Protein AF-0000000066797448 (afdb_homodimer)

Organism: Staphylococcus aureus (strain NCTC 8325 / PS 47) (NCBI:txid93061)

Secondary structure (DSSP, 8-state):
----EEEEETTTTEEEE--EEETTTTEEEETTEEEEGGGEEEEEEEEEE-TTSPEEETTEEEEETTT--EEE-EEETTEEEEEETTEEEEGGGTGGGEEEEEETTT-THHHHTT-/----EEEEETTTTEEEE--EEETTTTEEEETTEEEEGGGEEEEEEEEEE-TTSPEEETTEEEEETTT--EEE-EEETTEEEEEETTEEEEGGGTGGGEEEEEETTT-THHHHTT-

Sequence (230 aa):
MMPKFRAWDKDKKVMSFIDEIDFNSGYILISTGYKSFNEVKLLQYTGFKDVHGVEIYEGDIVQDSYSGEVSFIEFKEGAFYITFSNVTELISENDDIIEIIGNIFENEELLEVMRMMPKFRAWDKDKKVMSFIDEIDFNSGYILISTGYKSFNEVKLLQYTGFKDVHGVEIYEGDIVQDSYSGEVSFIEFKEGAFYITFSNVTELISENDDIIEIIGNIFENEELLEVMR

Radius of gyration: 18.77 Å; Cα contacts (8 Å, |Δi|>4): 520; chains: 2; bounding box: 41×45×37 Å

InterPro domains:
  IPR019096 YopX protein [PF09643] (4-112)
  IPR023385 YopX-like, C-terminal [G3DSA:2.30.30.290] (47-115)

Nearest PDB structures (foldseek):
  2ox7-assembly1_A  TM=7.806E-01  e=1.201E-07  Enterococcus faecalis V583
  2p84-assembly1_A-2  TM=7.261E-01  e=7.063E-07  Phietavirus pv37
  2qyz-assembly1_A-2  TM=7.166E-01  e=5.982E-07  Clostridium tetani E88
  8r55-assembly1_z  TM=6.538E-01  e=9.569E-01  Bacillus subtilis
  5ec5-assembly2_L  TM=1.995E-01  e=1.759E+00  Eisenia fetida

Foldseek 3Di:
DDKWKWKQQQVVRDIFGWDDDDPPVQWTQTPVGIDHPVRIDIKTFQPAAAQVRHTAIFQFWKAFQPPRAIWGWHDDPNAIWTDDPNDIDGCVVRRNGIDTDGGCRNCVVVCVVND/DDKWKWKQQQVVRDIFGWDDDDPPVQWTQTPVGIDHPVRIDIKTFQPAAAQVRHTAIFQFWKAFQPPRAIWGWHDDPNAIWTDDPNDIDGCVVRRNGIDTDGGCRNCVVVCVVND

Solvent-accessible surface area (backbone atoms only — not comparable to full-atom values): 12576 Å² total; per-residue (Å²): 130,83,88,49,54,35,31,36,31,67,84,80,70,43,79,33,58,54,38,30,39,31,62,76,82,41,35,32,33,38,86,91,40,82,33,46,65,87,46,39,48,77,27,45,52,46,86,46,38,27,67,83,65,48,77,40,35,45,40,29,22,31,29,35,72,82,81,62,49,54,37,45,34,38,76,54,76,37,25,36,31,36,47,56,96,89,40,75,39,52,41,71,79,43,37,82,45,23,36,75,76,47,27,63,80,87,34,47,75,65,53,59,70,61,99,130,82,88,50,54,34,32,36,32,68,82,80,70,43,78,31,56,55,39,30,39,30,62,77,79,43,35,33,34,38,87,90,39,81,33,45,65,88,46,40,48,77,26,45,52,45,87,45,38,26,68,83,66,47,75,42,35,44,38,28,22,32,29,33,72,84,82,61,50,54,35,45,34,40,75,52,78,38,25,34,32,35,46,57,95,90,40,77,39,53,40,70,80,44,38,82,45,24,36,74,76,47,27,63,79,86,36,48,72,65,52,59,70,62,98

Structure (mmCIF, N/CA/C/O backbone):
data_AF-0000000066797448-model_v1
#
loop_
_entity.id
_entity.type
_entity.pdbx_description
1 polymer 'Conserved hypothetical phage protein'
#
loop_
_atom_site.group_PDB
_atom_site.id
_atom_site.type_symbol
_atom_site.label_atom_id
_atom_site.label_alt_id
_atom_site.label_comp_id
_atom_site.label_asym_id
_atom_site.label_entity_id
_atom_site.label_seq_id
_atom_site.pdbx_PDB_ins_code
_atom_site.Cartn_x
_atom_site.Cartn_y
_atom_site.Cartn_z
_atom_site.occupancy
_atom_site.B_iso_or_equiv
_atom_site.auth_seq_id
_atom_site.auth_comp_id
_atom_site.auth_asym_id
_atom_site.auth_atom_id
_atom_site.pdbx_PDB_model_num
ATOM 1 N N . MET A 1 1 ? 3.816 0.454 10.609 1 65.88 1 MET A N 1
ATOM 2 C CA . MET A 1 1 ? 4.441 -0.763 10.094 1 65.88 1 MET A CA 1
ATOM 3 C C . MET A 1 1 ? 5.137 -0.5 8.766 1 65.88 1 MET A C 1
ATOM 5 O O . MET A 1 1 ? 4.676 0.327 7.973 1 65.88 1 MET A O 1
ATOM 9 N N . MET A 1 2 ? 6.328 -1.044 8.547 1 78.56 2 MET A N 1
ATOM 10 C CA . MET A 1 2 ? 7.102 -0.851 7.32 1 78.56 2 MET A CA 1
ATOM 11 C C . MET A 1 2 ? 6.512 -1.662 6.172 1 78.56 2 MET A C 1
ATOM 13 O O . MET A 1 2 ? 6.145 -2.824 6.352 1 78.56 2 MET A O 1
ATOM 17 N N . PRO A 1 3 ? 6.324 -0.99 5.074 1 84.31 3 PRO A N 1
ATOM 18 C CA . PRO A 1 3 ? 5.824 -1.723 3.908 1 84.31 3 PRO A CA 1
ATOM 19 C C . PRO A 1 3 ? 6.809 -2.777 3.406 1 84.31 3 PRO A C 1
ATOM 21 O O . PRO A 1 3 ? 8.023 -2.588 3.508 1 84.31 3 PRO A O 1
ATOM 24 N N . LYS A 1 4 ? 6.27 -3.904 3.027 1 90.19 4 LYS A N 1
ATOM 25 C CA . LYS A 1 4 ? 7.031 -5.008 2.449 1 90.19 4 LYS A CA 1
ATOM 26 C C . LYS A 1 4 ? 6.648 -5.234 0.99 1 90.19 4 LYS A C 1
ATOM 28 O O . LYS A 1 4 ? 5.473 -5.16 0.633 1 90.19 4 LYS A O 1
ATOM 33 N N . PHE A 1 5 ? 7.691 -5.52 0.121 1 94.62 5 PHE A N 1
ATOM 34 C CA . PHE A 1 5 ? 7.445 -5.691 -1.306 1 94.62 5 PHE A CA 1
ATOM 35 C C . PHE A 1 5 ? 8.219 -6.883 -1.849 1 94.62 5 PHE A C 1
ATOM 37 O O . PHE A 1 5 ? 9.273 -7.242 -1.315 1 94.62 5 PHE A O 1
ATOM 44 N N . ARG A 1 6 ? 7.707 -7.426 -2.834 1 96.44 6 ARG A N 1
ATOM 45 C CA . ARG A 1 6 ? 8.422 -8.273 -3.783 1 96.44 6 ARG A CA 1
ATOM 46 C C . ARG A 1 6 ? 8.422 -7.652 -5.176 1 96.44 6 ARG A C 1
ATOM 48 O O . ARG A 1 6 ? 7.715 -6.676 -5.426 1 96.44 6 ARG A O 1
ATOM 55 N N . ALA A 1 7 ? 9.281 -8.164 -5.965 1 97.5 7 ALA A N 1
ATOM 56 C CA . ALA A 1 7 ? 9.336 -7.684 -7.344 1 97.5 7 ALA A CA 1
ATOM 57 C C . ALA A 1 7 ? 9.469 -8.844 -8.32 1 97.5 7 ALA A C 1
ATOM 59 O O . ALA A 1 7 ? 10.211 -9.797 -8.07 1 97.5 7 ALA A O 1
ATOM 60 N N . TRP A 1 8 ? 8.711 -8.789 -9.383 1 98.25 8 TRP A N 1
ATOM 61 C CA . TRP A 1 8 ? 8.828 -9.711 -10.5 1 98.25 8 TRP A CA 1
ATOM 62 C C . TRP A 1 8 ? 9.727 -9.133 -11.594 1 98.25 8 TRP A C 1
ATOM 64 O O . TRP A 1 8 ? 9.422 -8.086 -12.164 1 98.25 8 TRP A O 1
ATOM 74 N N . ASP A 1 9 ? 10.828 -9.758 -11.859 1 98.44 9 ASP A N 1
ATOM 75 C CA . ASP A 1 9 ? 11.711 -9.391 -12.961 1 98.44 9 ASP A CA 1
ATOM 76 C C . ASP A 1 9 ? 11.133 -9.852 -14.297 1 98.44 9 ASP A C 1
ATOM 78 O O . ASP A 1 9 ? 11.141 -11.047 -14.602 1 98.44 9 ASP A O 1
ATOM 82 N N . LYS A 1 10 ? 10.734 -8.922 -15.109 1 97.75 10 LYS A N 1
ATOM 83 C CA . LYS A 1 10 ? 10.023 -9.242 -16.344 1 97.75 10 LYS A CA 1
ATOM 84 C C . LYS A 1 10 ? 10.922 -10 -17.312 1 97.75 10 LYS A C 1
ATOM 86 O O . LYS A 1 10 ? 10.453 -10.867 -18.047 1 97.75 10 LYS A O 1
ATOM 91 N N . ASP A 1 11 ? 12.117 -9.719 -17.312 1 97.75 11 ASP A N 1
ATOM 92 C CA . ASP A 1 11 ? 13.062 -10.312 -18.266 1 97.75 11 ASP A CA 1
ATOM 93 C C . ASP A 1 11 ? 13.523 -11.688 -17.781 1 97.75 11 ASP A C 1
ATOM 95 O O . ASP A 1 11 ? 13.445 -12.664 -18.531 1 97.75 11 ASP A O 1
ATOM 99 N N . LYS A 1 12 ? 13.945 -11.781 -16.531 1 98.06 12 LYS A N 1
ATOM 100 C CA . LYS A 1 12 ? 14.531 -13.008 -15.992 1 98.06 12 LYS A CA 1
ATOM 101 C C . LYS A 1 12 ? 13.453 -13.961 -15.492 1 98.06 12 LYS A C 1
ATOM 103 O O . LYS A 1 12 ? 13.734 -15.125 -15.203 1 98.06 12 LYS A O 1
ATOM 108 N N . LYS A 1 13 ? 12.227 -13.422 -15.344 1 97.81 13 LYS A N 1
ATOM 109 C CA . LYS A 1 13 ? 11.078 -14.211 -14.906 1 97.81 13 LYS A CA 1
ATOM 110 C C . LYS A 1 13 ? 11.32 -14.836 -13.539 1 97.81 13 LYS A C 1
ATOM 112 O O . LYS A 1 13 ? 11.109 -16.031 -13.344 1 97.81 13 LYS A O 1
ATOM 117 N N . VAL A 1 14 ? 11.812 -13.977 -12.641 1 97.31 14 VAL A N 1
ATOM 118 C CA . VAL A 1 14 ? 12.094 -14.398 -11.273 1 97.31 14 VAL A CA 1
ATOM 119 C C . VAL A 1 14 ? 11.438 -13.43 -10.289 1 97.31 14 VAL A C 1
ATOM 121 O O . VAL A 1 14 ? 11.484 -12.211 -10.477 1 97.31 14 VAL A O 1
ATOM 124 N N . MET A 1 15 ? 10.781 -14.039 -9.305 1 97.94 15 MET A N 1
ATOM 125 C CA . MET A 1 15 ? 10.242 -13.273 -8.188 1 97.94 15 MET A CA 1
ATOM 126 C C . MET A 1 15 ? 11.305 -13.086 -7.102 1 97.94 15 MET A C 1
ATOM 128 O O . MET A 1 15 ? 12 -14.039 -6.738 1 97.94 15 MET A O 1
ATOM 132 N N . SER A 1 16 ? 11.43 -11.875 -6.605 1 96.94 16 SER A N 1
ATOM 133 C CA . SER A 1 16 ? 12.406 -11.625 -5.551 1 96.94 16 SER A CA 1
ATOM 134 C C . SER A 1 16 ? 11.922 -10.547 -4.594 1 96.94 16 SER A C 1
ATOM 136 O O . SER A 1 16 ? 11.094 -9.711 -4.961 1 96.94 16 SER A O 1
ATOM 138 N N . PHE A 1 17 ? 12.5 -10.68 -3.387 1 96.88 17 PHE A N 1
ATOM 139 C CA . PHE A 1 17 ? 12.32 -9.562 -2.469 1 96.88 17 PHE A CA 1
ATOM 140 C C . PHE A 1 17 ? 13.188 -8.375 -2.883 1 96.88 17 PHE A C 1
ATOM 142 O O . PHE A 1 17 ? 14.242 -8.555 -3.506 1 96.88 17 PHE A O 1
ATOM 149 N N . ILE A 1 18 ? 12.719 -7.238 -2.559 1 96.38 18 ILE A N 1
ATOM 150 C CA . ILE A 1 18 ? 13.445 -6.023 -2.926 1 96.38 18 ILE A CA 1
ATOM 151 C C . ILE A 1 18 ? 14.516 -5.723 -1.882 1 96.38 18 ILE A C 1
ATOM 153 O O . ILE A 1 18 ? 14.242 -5.73 -0.68 1 96.38 18 ILE A O 1
ATOM 157 N N . ASP A 1 19 ? 15.656 -5.48 -2.348 1 96.94 19 ASP A N 1
ATOM 158 C CA . ASP A 1 19 ? 16.75 -5.082 -1.462 1 96.94 19 ASP A CA 1
ATOM 159 C C . ASP A 1 19 ? 16.781 -3.564 -1.28 1 96.94 19 ASP A C 1
ATOM 161 O O . ASP A 1 19 ? 16.953 -3.072 -0.164 1 96.94 19 ASP A O 1
ATOM 165 N N . GLU A 1 20 ? 16.609 -2.893 -2.395 1 96.62 20 GLU A N 1
ATOM 166 C CA . GLU A 1 20 ? 16.688 -1.436 -2.375 1 96.62 20 GLU A CA 1
ATOM 167 C C . GLU A 1 20 ? 15.797 -0.824 -3.457 1 96.62 20 GLU A C 1
ATOM 169 O O . GLU A 1 20 ? 15.688 -1.371 -4.555 1 96.62 20 GLU A O 1
ATOM 174 N N . ILE A 1 21 ? 15.266 0.309 -3.113 1 96.25 21 ILE A N 1
ATOM 175 C CA . ILE A 1 21 ? 14.586 1.14 -4.098 1 96.25 21 ILE A CA 1
ATOM 176 C C . ILE A 1 21 ? 15.18 2.545 -4.094 1 96.25 21 ILE A C 1
ATOM 178 O O . ILE A 1 21 ? 15.32 3.164 -3.037 1 96.25 21 ILE A O 1
ATOM 182 N N . ASP A 1 22 ? 15.57 2.967 -5.23 1 95.88 22 ASP A N 1
ATOM 183 C CA . ASP A 1 22 ? 16 4.348 -5.438 1 95.88 22 ASP A CA 1
ATOM 184 C C . ASP A 1 22 ? 14.984 5.121 -6.281 1 95.88 22 ASP A C 1
ATOM 186 O O . ASP A 1 22 ? 14.992 5.016 -7.508 1 95.88 22 ASP A O 1
ATOM 190 N N . PHE A 1 23 ? 14.266 5.906 -5.594 1 94.31 23 PHE A N 1
ATOM 191 C CA . PHE A 1 23 ? 13.195 6.625 -6.285 1 94.31 23 PHE A CA 1
ATOM 192 C C . PHE A 1 23 ? 13.766 7.762 -7.125 1 94.31 23 PHE A C 1
ATOM 194 O O . PHE A 1 23 ? 13.148 8.188 -8.102 1 94.31 23 PHE A O 1
ATOM 201 N N . ASN A 1 24 ? 14.852 8.281 -6.777 1 91.5 24 ASN A N 1
ATOM 202 C CA . ASN A 1 24 ? 15.477 9.391 -7.5 1 91.5 24 ASN A CA 1
ATOM 203 C C . ASN A 1 24 ? 16.031 8.938 -8.844 1 91.5 24 ASN A C 1
ATOM 205 O O . ASN A 1 24 ? 15.789 9.578 -9.875 1 91.5 24 ASN A O 1
ATOM 209 N N . SER A 1 25 ? 16.688 7.832 -8.805 1 92.5 25 SER A N 1
ATOM 210 C CA . SER A 1 25 ? 17.328 7.344 -10.023 1 92.5 25 SER A CA 1
ATOM 211 C C . SER A 1 25 ? 16.422 6.402 -10.797 1 92.5 25 SER A C 1
ATOM 213 O O . SER A 1 25 ? 16.672 6.09 -11.961 1 92.5 2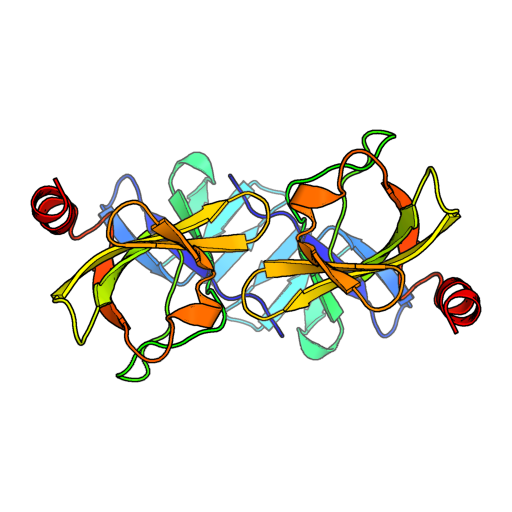5 SER A O 1
ATOM 215 N N . GLY A 1 26 ? 15.352 5.926 -10.094 1 93.12 26 GLY A N 1
ATOM 216 C CA . GLY A 1 26 ? 14.398 5.051 -10.75 1 93.12 26 GLY A CA 1
ATOM 217 C C . GLY A 1 26 ? 14.883 3.617 -10.867 1 93.12 26 GLY A C 1
ATOM 218 O O . GLY A 1 26 ? 14.641 2.955 -11.875 1 93.12 26 GLY A O 1
ATOM 219 N N . TYR A 1 27 ? 15.672 3.246 -9.867 1 95.19 27 TYR A N 1
ATOM 220 C CA . TYR A 1 27 ? 16.188 1.883 -9.914 1 95.19 27 TYR A CA 1
ATOM 221 C C . TYR A 1 27 ? 15.75 1.092 -8.688 1 95.19 27 TYR A C 1
ATOM 223 O O . TYR A 1 27 ? 15.445 1.672 -7.645 1 95.19 27 TYR A O 1
ATOM 231 N N . ILE A 1 28 ? 15.766 -0.165 -8.875 1 96.88 28 ILE A N 1
ATOM 232 C CA . ILE A 1 28 ? 15.484 -1.132 -7.82 1 96.88 28 ILE A CA 1
ATOM 233 C C . ILE A 1 28 ? 16.547 -2.227 -7.824 1 96.88 28 ILE A C 1
ATOM 235 O O . ILE A 1 28 ? 16.953 -2.695 -8.891 1 96.88 28 ILE A O 1
ATOM 239 N N . LEU A 1 29 ? 17.016 -2.508 -6.645 1 97.75 29 LEU A N 1
ATOM 240 C CA . LEU A 1 29 ? 17.938 -3.635 -6.512 1 97.75 29 LEU A CA 1
ATOM 241 C C . LEU A 1 29 ? 17.203 -4.879 -6.031 1 97.75 29 LEU A C 1
ATOM 243 O O . LEU A 1 29 ? 16.562 -4.859 -4.98 1 97.75 29 LEU A O 1
ATOM 247 N N . ILE A 1 30 ? 17.328 -5.918 -6.824 1 98 30 ILE A N 1
ATOM 248 C CA . ILE A 1 30 ? 16.781 -7.219 -6.469 1 98 30 ILE A CA 1
ATOM 249 C C . ILE A 1 30 ? 17.828 -8.305 -6.695 1 98 30 ILE A C 1
ATOM 251 O O . ILE A 1 30 ? 19 -7.996 -6.93 1 98 30 ILE A O 1
ATOM 255 N N . SER A 1 31 ? 17.422 -9.57 -6.543 1 97.69 31 SER A N 1
ATOM 256 C CA . SER A 1 31 ? 18.359 -10.68 -6.566 1 97.69 31 SER A CA 1
ATOM 257 C C . SER A 1 31 ? 19.047 -10.797 -7.922 1 97.69 31 SER A C 1
ATOM 259 O O . SER A 1 31 ? 20.172 -11.305 -8.016 1 97.69 31 SER A O 1
ATOM 261 N N . THR A 1 32 ? 18.406 -10.297 -9 1 98.06 32 THR A N 1
ATOM 262 C CA . THR A 1 32 ? 18.969 -10.438 -10.344 1 98.06 32 THR A CA 1
ATOM 263 C C . THR A 1 32 ? 19.734 -9.18 -10.75 1 98.06 32 THR A C 1
ATOM 265 O O . THR A 1 32 ? 20.188 -9.062 -11.891 1 98.06 32 THR A O 1
ATOM 268 N N . GLY A 1 33 ? 19.797 -8.219 -9.914 1 98.06 33 GLY A N 1
ATOM 269 C CA . GLY A 1 33 ? 20.594 -7.027 -10.172 1 98.06 33 GLY A CA 1
ATOM 270 C C . GLY A 1 33 ? 19.766 -5.754 -10.172 1 98.06 33 GLY A C 1
ATOM 271 O O . GLY A 1 33 ? 18.641 -5.738 -9.664 1 98.06 33 GLY A O 1
ATOM 272 N N . TYR A 1 34 ? 20.422 -4.676 -10.617 1 98 34 TYR A N 1
ATOM 273 C CA . TYR A 1 34 ? 19.75 -3.391 -10.742 1 98 34 TYR A CA 1
ATOM 274 C C . TYR A 1 34 ? 18.781 -3.396 -11.914 1 98 34 TYR A C 1
ATOM 276 O O . TYR A 1 34 ? 19.141 -3.793 -13.023 1 98 34 TYR A O 1
ATOM 284 N N . LYS A 1 35 ? 17.609 -2.967 -11.578 1 97.88 35 LYS A N 1
ATOM 285 C CA . LYS A 1 35 ? 16.547 -2.895 -12.586 1 97.88 35 LYS A CA 1
ATOM 286 C C . LYS A 1 35 ? 15.883 -1.521 -12.586 1 97.88 35 LYS A C 1
ATOM 288 O O . LYS A 1 35 ? 15.773 -0.876 -11.539 1 97.88 35 LYS A O 1
ATOM 293 N N . SER A 1 36 ? 15.492 -1.129 -13.758 1 96.88 36 SER A N 1
ATOM 294 C CA . SER A 1 36 ? 14.617 0.038 -13.805 1 96.88 36 SER A CA 1
ATOM 295 C C . SER A 1 36 ? 13.188 -0.325 -13.414 1 96.88 36 SER A C 1
ATOM 297 O O . SER A 1 36 ? 12.828 -1.504 -13.383 1 96.88 36 SER A O 1
ATOM 299 N N . PHE A 1 37 ? 12.375 0.647 -13.125 1 95.06 37 PHE A N 1
ATOM 300 C CA . PHE A 1 37 ? 10.992 0.434 -12.711 1 95.06 37 PHE A CA 1
ATOM 301 C C . PHE A 1 37 ? 10.195 -0.241 -13.82 1 95.06 37 PHE A C 1
ATOM 303 O O . PHE A 1 37 ? 9.242 -0.974 -13.547 1 95.06 37 PHE A O 1
ATOM 310 N N . ASN A 1 38 ? 10.594 -0.024 -15.031 1 95.19 38 ASN A N 1
ATOM 311 C CA . ASN A 1 38 ? 9.859 -0.608 -16.141 1 95.19 38 ASN A CA 1
ATOM 312 C C . ASN A 1 38 ? 10.203 -2.082 -16.344 1 95.19 38 ASN A C 1
ATOM 314 O O . ASN A 1 38 ? 9.5 -2.803 -17.047 1 95.19 38 ASN A O 1
ATOM 318 N N . GLU A 1 39 ? 11.227 -2.539 -15.711 1 97.38 39 GLU A N 1
ATOM 319 C CA . GLU A 1 39 ? 11.711 -3.904 -15.906 1 97.38 39 GLU A CA 1
ATOM 320 C C . GLU A 1 39 ? 11.117 -4.848 -14.859 1 97.38 39 GLU A C 1
ATOM 322 O O . GLU A 1 39 ? 11.32 -6.062 -14.93 1 97.38 39 GLU A O 1
ATOM 327 N N . VAL A 1 40 ? 10.398 -4.25 -13.891 1 97.31 40 VAL A N 1
ATOM 328 C CA . VAL A 1 40 ? 9.883 -5.086 -12.812 1 97.31 40 VAL A CA 1
ATOM 329 C C . VAL A 1 40 ? 8.414 -4.75 -12.555 1 97.31 40 VAL A C 1
ATOM 331 O O . VAL A 1 40 ? 7.914 -3.721 -13.023 1 97.31 40 VAL A O 1
ATOM 334 N N . LYS A 1 41 ? 7.688 -5.574 -11.969 1 96.5 41 LYS A N 1
ATOM 335 C CA . LYS A 1 41 ? 6.402 -5.328 -11.32 1 96.5 41 LYS A CA 1
ATOM 336 C C . LYS A 1 41 ? 6.531 -5.398 -9.797 1 96.5 41 LYS A C 1
ATOM 338 O O . LYS A 1 41 ? 6.93 -6.426 -9.25 1 96.5 41 LYS A O 1
ATOM 343 N N . LEU A 1 42 ? 6.25 -4.332 -9.141 1 95.56 42 LEU A N 1
ATOM 344 C CA . LEU A 1 42 ? 6.281 -4.301 -7.68 1 95.56 42 LEU A CA 1
ATOM 345 C C . LEU A 1 42 ? 4.973 -4.824 -7.098 1 95.56 42 LEU A C 1
ATOM 347 O O . 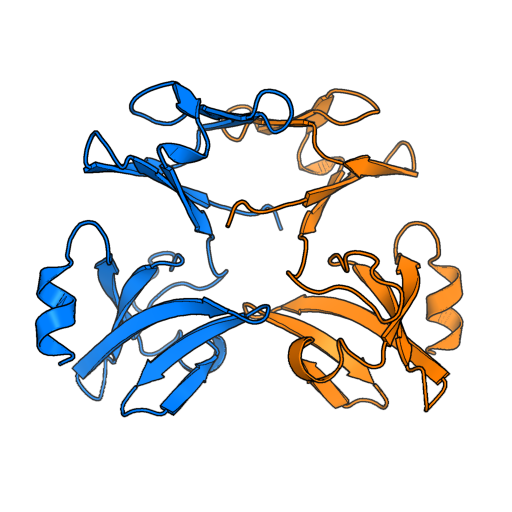LEU A 1 42 ? 3.893 -4.477 -7.578 1 95.56 42 LEU A O 1
ATOM 351 N N . LEU A 1 43 ? 5.082 -5.648 -6.141 1 96.88 43 LEU A N 1
ATOM 352 C CA . LEU A 1 43 ? 3.947 -6.289 -5.488 1 96.88 43 LEU A CA 1
ATOM 353 C C . LEU A 1 43 ? 3.998 -6.074 -3.977 1 96.88 43 LEU A C 1
ATOM 355 O O . LEU A 1 43 ? 4.965 -6.469 -3.324 1 96.88 43 LEU A O 1
ATOM 359 N N . GLN A 1 44 ? 2.959 -5.578 -3.473 1 95.81 44 GLN A N 1
ATOM 360 C CA . GLN A 1 44 ? 2.957 -5.148 -2.078 1 95.81 44 GLN A CA 1
ATOM 361 C C . GLN A 1 44 ? 2.355 -6.219 -1.172 1 95.81 44 GLN A C 1
ATOM 363 O O . GLN A 1 44 ? 1.391 -6.887 -1.546 1 95.81 44 GLN A O 1
ATOM 368 N N . TYR A 1 45 ? 2.977 -6.324 0.007 1 96.31 45 TYR A N 1
ATOM 369 C CA . TYR A 1 45 ? 2.42 -7.156 1.07 1 96.31 45 TYR A CA 1
ATOM 370 C C . TYR A 1 45 ? 1.089 -6.598 1.557 1 96.31 45 TYR A C 1
ATOM 372 O O . TYR A 1 45 ? 0.945 -5.387 1.74 1 96.31 45 TYR A O 1
ATOM 380 N N . THR A 1 46 ? 0.113 -7.477 1.753 1 97.19 46 THR A N 1
ATOM 381 C CA . THR A 1 46 ? -1.242 -7.039 2.068 1 97.19 46 THR A CA 1
ATOM 382 C C . THR A 1 46 ? -1.395 -6.781 3.564 1 97.19 46 THR A C 1
ATOM 384 O O . THR A 1 46 ? -2.359 -6.148 3.996 1 97.19 46 THR A O 1
ATOM 387 N N . GLY A 1 47 ? -0.534 -7.34 4.352 1 96.5 47 GLY A N 1
ATOM 388 C CA . GLY A 1 47 ? -0.706 -7.312 5.797 1 96.5 47 GLY A CA 1
ATOM 389 C C . GLY A 1 47 ? -1.345 -8.57 6.348 1 96.5 47 GLY A C 1
ATOM 390 O O . GLY A 1 47 ? -1.504 -8.719 7.559 1 96.5 47 GLY A O 1
ATOM 391 N N . PHE A 1 48 ? -1.671 -9.523 5.488 1 97.38 48 PHE A N 1
ATOM 392 C CA . PHE A 1 48 ? -2.369 -10.734 5.895 1 97.38 48 PHE A CA 1
ATOM 393 C C . PHE A 1 48 ? -1.554 -11.977 5.539 1 97.38 48 PHE A C 1
ATOM 395 O O . PHE A 1 48 ? -0.664 -11.914 4.688 1 97.38 48 PHE A O 1
ATOM 402 N N . LYS A 1 49 ? -1.836 -13 6.215 1 97.69 49 LYS A N 1
ATOM 403 C CA . LYS A 1 49 ? -1.271 -14.312 5.941 1 97.69 49 LYS A CA 1
ATOM 404 C C . LYS A 1 49 ? -2.367 -15.32 5.598 1 97.69 49 LYS A C 1
ATOM 406 O O . LYS A 1 49 ? -3.512 -15.172 6.031 1 97.69 49 LYS A O 1
ATOM 411 N N . ASP A 1 50 ? -1.999 -16.219 4.836 1 97.81 50 ASP A N 1
ATOM 412 C CA . ASP A 1 50 ? -2.984 -17.234 4.496 1 97.81 50 ASP A CA 1
ATOM 413 C C . ASP A 1 50 ? -3.146 -18.234 5.633 1 97.81 50 ASP A C 1
ATOM 415 O O . ASP A 1 50 ? -2.588 -18.047 6.719 1 97.81 50 ASP A O 1
ATOM 419 N N . VAL A 1 51 ? -3.926 -19.344 5.41 1 97.44 51 VAL A N 1
ATOM 420 C CA . VAL A 1 51 ? -4.277 -20.297 6.453 1 97.44 51 VAL A CA 1
ATOM 421 C C . VAL A 1 51 ? -3.023 -21.031 6.934 1 97.44 51 VAL A C 1
ATOM 423 O O . VAL A 1 51 ? -3.016 -21.609 8.023 1 97.44 51 VAL A O 1
ATOM 426 N N . HIS A 1 52 ? -1.949 -20.969 6.199 1 97.31 52 HIS A N 1
ATOM 427 C CA . HIS A 1 52 ? -0.72 -21.672 6.562 1 97.31 52 HIS A CA 1
ATOM 428 C C . HIS A 1 52 ? 0.317 -20.703 7.125 1 97.31 52 HIS A C 1
ATOM 430 O O . HIS A 1 52 ? 1.459 -21.094 7.379 1 97.31 52 HIS A O 1
ATOM 436 N N . GLY A 1 53 ? -0.034 -19.469 7.195 1 97.62 53 GLY A N 1
ATOM 437 C CA . GLY A 1 53 ? 0.858 -18.5 7.797 1 97.62 53 GLY A CA 1
ATOM 438 C C . GL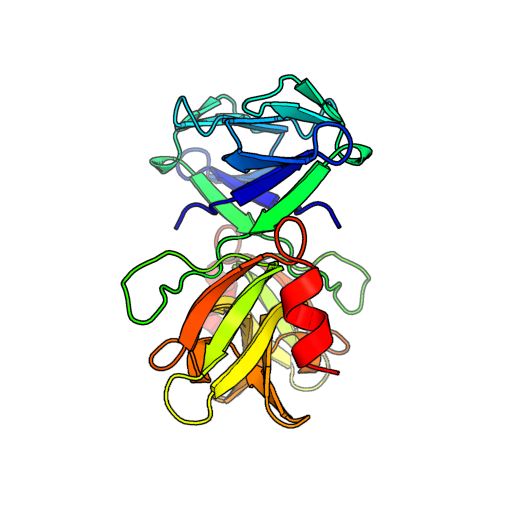Y A 1 53 ? 1.782 -17.828 6.797 1 97.62 53 GLY A C 1
ATOM 439 O O . GLY A 1 53 ? 2.734 -17.141 7.176 1 97.62 53 GLY A O 1
ATOM 440 N N . VAL A 1 54 ? 1.517 -18.047 5.531 1 97.38 54 VAL A N 1
ATOM 441 C CA . VAL A 1 54 ? 2.348 -17.453 4.492 1 97.38 54 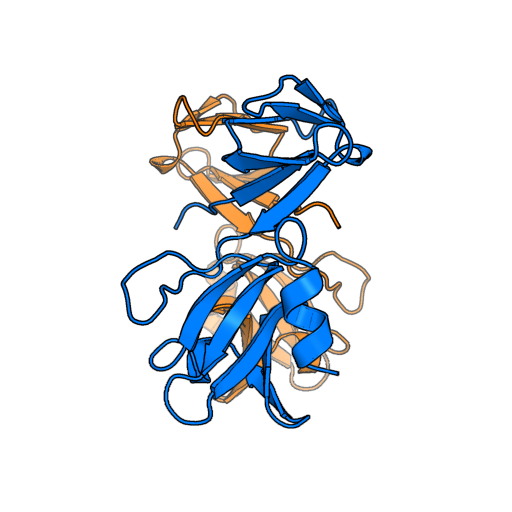VAL A CA 1
ATOM 442 C C . VAL A 1 54 ? 1.838 -16.047 4.168 1 97.38 54 VAL A C 1
ATOM 444 O O . VAL A 1 54 ? 0.634 -15.836 3.998 1 97.38 54 VAL A O 1
ATOM 447 N N . GLU A 1 55 ? 2.762 -15.086 4.125 1 97.62 55 GLU A N 1
ATOM 448 C CA . GLU A 1 55 ? 2.396 -13.711 3.807 1 97.62 55 GLU A CA 1
ATOM 449 C C . GLU A 1 55 ? 1.764 -13.609 2.422 1 97.62 55 GLU A C 1
ATOM 451 O O . GLU A 1 55 ? 2.309 -14.133 1.447 1 97.62 55 GLU A O 1
ATOM 456 N N . ILE A 1 56 ? 0.638 -12.914 2.312 1 98.12 56 ILE A N 1
ATOM 457 C CA . ILE A 1 56 ? -0.083 -12.734 1.056 1 98.12 56 ILE A CA 1
ATOM 458 C C . ILE A 1 56 ? 0.345 -11.43 0.396 1 98.12 56 ILE A C 1
ATOM 460 O O . ILE A 1 56 ? 0.256 -10.359 1.006 1 98.12 56 ILE A O 1
ATOM 464 N N . TYR A 1 57 ? 0.797 -11.484 -0.817 1 98.06 57 TYR A N 1
ATOM 465 C CA . TYR A 1 57 ? 1.16 -10.312 -1.608 1 98.06 57 TYR A CA 1
ATOM 466 C C . TYR A 1 57 ? 0.184 -10.109 -2.762 1 98.06 57 TYR A C 1
ATOM 468 O O . TYR A 1 57 ? -0.535 -11.039 -3.145 1 98.06 57 TYR A O 1
ATOM 476 N N . GLU A 1 58 ? 0.161 -8.836 -3.234 1 97.5 58 GLU A N 1
ATOM 477 C CA . GLU A 1 58 ? -0.494 -8.586 -4.516 1 97.5 58 GLU A CA 1
ATOM 478 C C . GLU A 1 58 ? -0.042 -9.586 -5.574 1 97.5 58 GLU A C 1
ATOM 480 O O . GLU A 1 58 ? 1.142 -9.922 -5.656 1 97.5 58 GLU A O 1
ATOM 485 N N . GLY A 1 59 ? -1.072 -10.125 -6.359 1 97.38 59 GLY A N 1
ATOM 486 C CA . GLY A 1 59 ? -0.744 -11.031 -7.449 1 97.38 59 GLY A CA 1
ATOM 487 C C . GLY A 1 59 ? -0.707 -12.492 -7.027 1 97.38 59 GLY A C 1
ATOM 488 O O . GLY A 1 59 ? -0.629 -13.383 -7.871 1 97.38 59 GLY A O 1
ATOM 489 N N . ASP A 1 60 ? -0.698 -12.75 -5.734 1 97.88 60 ASP A N 1
ATOM 490 C CA . ASP A 1 60 ? -0.774 -14.141 -5.293 1 97.88 60 ASP A CA 1
ATOM 491 C C . ASP A 1 60 ? -2.086 -14.781 -5.738 1 97.88 60 ASP A C 1
ATOM 493 O O . ASP A 1 60 ? -3.146 -14.164 -5.66 1 97.88 60 ASP A O 1
ATOM 497 N N . ILE A 1 61 ? -2.031 -15.93 -6.223 1 97.81 61 ILE A N 1
ATOM 498 C CA . ILE A 1 61 ? -3.205 -16.75 -6.508 1 97.81 61 ILE A CA 1
ATOM 499 C C . ILE A 1 61 ? -3.602 -17.531 -5.258 1 97.81 61 ILE A C 1
ATOM 501 O O . ILE A 1 61 ? -2.758 -18.172 -4.621 1 97.81 61 ILE A O 1
ATOM 505 N N . VAL A 1 62 ? -4.875 -17.469 -4.938 1 97.19 62 VAL A N 1
ATOM 506 C CA . VAL A 1 62 ? -5.336 -18.078 -3.697 1 97.19 62 VAL A CA 1
ATOM 507 C C . VAL A 1 62 ? -6.539 -18.984 -3.98 1 97.19 62 VAL A C 1
ATOM 509 O O . VAL A 1 62 ? -7.246 -18.781 -4.973 1 97.19 62 VAL A O 1
ATOM 512 N N . GLN A 1 63 ? -6.676 -19.891 -3.182 1 96.5 63 GLN A N 1
ATOM 513 C CA . GLN A 1 63 ? -7.793 -20.812 -3.24 1 96.5 63 GLN A CA 1
ATOM 514 C C . GLN A 1 63 ? -8.594 -20.797 -1.942 1 96.5 63 GLN A C 1
ATOM 516 O O . GLN A 1 63 ? -8.016 -20.797 -0.852 1 96.5 63 GLN A O 1
ATOM 521 N N . ASP A 1 64 ? -9.906 -20.734 -2.078 1 95.94 64 ASP A N 1
ATOM 522 C CA . ASP A 1 64 ? -10.789 -20.828 -0.923 1 95.94 64 ASP A CA 1
ATOM 523 C C . ASP A 1 64 ? -10.781 -22.25 -0.347 1 95.94 64 ASP A C 1
ATOM 525 O O . ASP A 1 64 ? -11.039 -23.219 -1.063 1 95.94 64 ASP A O 1
ATOM 529 N N . SER A 1 65 ? -10.594 -22.328 0.902 1 94.88 65 SER A N 1
ATOM 530 C CA . SER A 1 65 ? -10.406 -23.641 1.531 1 94.88 65 SER A CA 1
ATOM 531 C C . SER A 1 65 ? -11.711 -24.406 1.594 1 94.88 65 SER A C 1
ATOM 533 O O . SER A 1 65 ? -11.711 -25.625 1.767 1 94.88 65 SER A O 1
ATOM 535 N N . TYR A 1 66 ? -12.805 -23.781 1.488 1 94 66 TYR A N 1
ATOM 536 C CA . TYR A 1 66 ? -14.102 -24.438 1.594 1 94 66 TYR A CA 1
ATOM 537 C C . TYR A 1 66 ? -14.695 -24.703 0.214 1 94 66 TYR A C 1
ATOM 539 O O . TYR A 1 66 ? -14.992 -25.844 -0.134 1 94 66 TYR A O 1
ATOM 547 N N . SER A 1 67 ? -14.742 -23.688 -0.668 1 92.56 67 SER A N 1
ATOM 548 C CA . SER A 1 67 ? -15.391 -23.812 -1.969 1 92.56 67 SER A CA 1
ATOM 549 C C . SER A 1 67 ? -14.43 -24.344 -3.025 1 92.56 67 SER A C 1
ATOM 551 O O . SER A 1 67 ? -14.852 -24.828 -4.07 1 92.56 67 SER A O 1
ATOM 553 N N . GLY A 1 68 ? -13.133 -24.156 -2.793 1 93.75 68 GLY A N 1
ATOM 554 C CA . GLY A 1 68 ? -12.141 -24.562 -3.781 1 93.75 68 GLY A CA 1
ATOM 555 C C . GLY A 1 68 ? -11.992 -23.562 -4.914 1 93.75 68 GLY A C 1
ATOM 556 O O . GLY A 1 68 ? -11.18 -23.766 -5.824 1 93.75 68 GLY A O 1
ATOM 557 N N . GLU A 1 69 ? -12.727 -22.453 -4.801 1 93.62 69 GLU A N 1
ATOM 558 C CA . GLU A 1 69 ? -12.625 -21.438 -5.84 1 93.62 69 GLU A CA 1
ATOM 559 C C . GLU A 1 69 ? -11.25 -20.766 -5.828 1 93.62 69 GLU A C 1
ATOM 561 O O . GLU A 1 69 ? -10.656 -20.578 -4.766 1 93.62 69 GLU A O 1
ATOM 566 N N . VAL A 1 70 ? -10.844 -20.438 -7.039 1 95.38 70 VAL A N 1
ATOM 567 C CA . VAL A 1 70 ? -9.516 -19.844 -7.211 1 95.38 70 VAL A CA 1
ATOM 568 C C . VAL A 1 70 ? -9.648 -18.406 -7.668 1 95.38 70 VAL A C 1
ATOM 570 O O . VAL A 1 70 ? -10.508 -18.078 -8.492 1 95.38 70 VAL A O 1
ATOM 573 N N . SER A 1 71 ? -8.859 -17.562 -7.133 1 95.94 71 SER A N 1
ATOM 574 C CA . SER A 1 71 ? -8.766 -16.156 -7.504 1 95.94 71 SER A CA 1
ATOM 575 C C . SER A 1 71 ? -7.367 -15.602 -7.254 1 95.94 71 SER A C 1
ATOM 577 O O . SER A 1 71 ? -6.422 -16.375 -7.051 1 95.94 71 SER A O 1
ATOM 579 N N . PHE A 1 72 ? -7.176 -14.32 -7.426 1 97.19 72 PHE A N 1
ATOM 580 C CA . PHE A 1 72 ? -5.895 -13.695 -7.121 1 97.19 72 PHE A CA 1
ATOM 581 C C . PHE A 1 72 ? -6.094 -12.352 -6.434 1 97.19 72 PHE A C 1
ATOM 583 O O . PHE A 1 72 ? -7.184 -11.773 -6.492 1 97.19 72 PHE A O 1
ATOM 590 N N . ILE A 1 73 ? -5.066 -11.93 -5.73 1 97.75 73 ILE A N 1
ATOM 591 C CA . I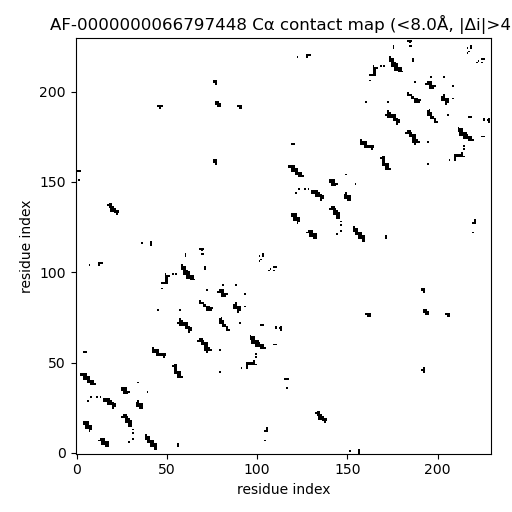LE A 1 73 ? -5.113 -10.695 -4.953 1 97.75 73 ILE A CA 1
ATOM 592 C C . ILE A 1 73 ? -4.848 -9.5 -5.867 1 97.75 73 ILE A C 1
ATOM 594 O O . ILE A 1 73 ? -3.834 -9.461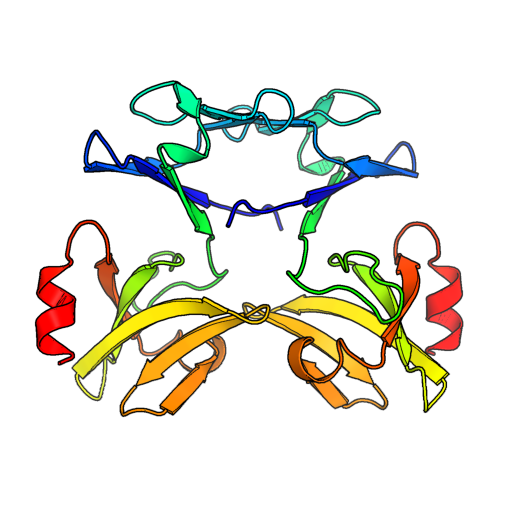 -6.566 1 97.75 73 ILE A O 1
ATOM 598 N N . GLU A 1 74 ? -5.723 -8.547 -5.832 1 97.06 74 GLU A N 1
ATOM 599 C CA . GLU A 1 74 ? -5.566 -7.32 -6.605 1 97.06 74 GLU A CA 1
ATOM 600 C C . GLU A 1 74 ? -5.652 -6.086 -5.711 1 97.06 74 GLU A C 1
ATOM 602 O O . GLU A 1 74 ? -6.449 -6.051 -4.77 1 97.06 74 GLU A O 1
ATOM 607 N N . PHE A 1 75 ? -4.793 -5.191 -5.992 1 96.56 75 PHE A N 1
ATOM 608 C CA . PHE A 1 75 ? -4.941 -3.879 -5.375 1 96.56 75 PHE A CA 1
ATOM 609 C C . PHE A 1 75 ? -5.609 -2.902 -6.34 1 96.56 75 PHE A C 1
ATOM 611 O O . PHE A 1 75 ? -5.078 -2.627 -7.418 1 96.56 75 PHE A O 1
ATOM 618 N N . LYS A 1 76 ? -6.719 -2.42 -5.918 1 94.5 76 LYS A N 1
ATOM 619 C CA . LYS A 1 76 ? -7.48 -1.473 -6.727 1 94.5 76 LYS A CA 1
ATOM 620 C C . LYS A 1 76 ? -8.273 -0.51 -5.844 1 94.5 76 LYS A C 1
ATOM 622 O O . LYS A 1 76 ? -8.758 -0.892 -4.777 1 94.5 76 LYS A O 1
ATOM 627 N N . GLU A 1 77 ? -8.281 0.661 -6.297 1 94.75 77 GLU A N 1
ATOM 628 C CA . GLU A 1 77 ? -9.102 1.677 -5.645 1 94.75 77 GLU A CA 1
ATOM 629 C C . GLU A 1 77 ? -8.758 1.804 -4.164 1 94.75 77 GLU A C 1
ATOM 631 O O . GLU A 1 77 ? -9.648 1.858 -3.314 1 94.75 77 GLU A O 1
ATOM 636 N N . GLY A 1 78 ? -7.531 1.615 -3.855 1 95.94 78 GLY A N 1
ATOM 637 C CA . GLY A 1 78 ? -7.035 1.867 -2.512 1 95.94 78 GLY A CA 1
ATOM 638 C C . GLY A 1 78 ? -7.219 0.686 -1.578 1 95.94 78 GLY A C 1
ATOM 639 O O . GLY A 1 78 ? -7.168 0.84 -0.356 1 95.94 78 GLY A O 1
ATOM 640 N N . ALA A 1 79 ? -7.441 -0.487 -2.133 1 97.31 79 ALA A N 1
ATOM 641 C CA . ALA A 1 79 ? -7.66 -1.657 -1.287 1 97.31 79 ALA A CA 1
ATOM 642 C C . ALA A 1 79 ? -7.219 -2.936 -1.994 1 97.31 79 ALA A C 1
ATOM 644 O O . ALA A 1 79 ? -7.133 -2.975 -3.225 1 97.31 79 ALA A O 1
ATOM 645 N N . PHE A 1 80 ? -6.93 -3.926 -1.175 1 97.94 80 PHE A N 1
ATOM 646 C CA . PHE A 1 80 ? -6.703 -5.273 -1.687 1 97.94 80 PHE A CA 1
ATOM 647 C C . PHE A 1 80 ? -8.008 -6.055 -1.76 1 97.94 80 PHE A C 1
ATOM 649 O O . PHE A 1 80 ? -8.734 -6.148 -0.77 1 97.94 80 PHE A O 1
ATOM 656 N N . TYR A 1 81 ? -8.219 -6.68 -2.939 1 98.12 81 TYR A N 1
ATOM 657 C CA . TYR A 1 81 ? -9.461 -7.395 -3.188 1 98.12 81 TYR A CA 1
ATOM 658 C C . TYR A 1 81 ? -9.188 -8.828 -3.629 1 98.12 81 TYR A C 1
ATOM 660 O O . TYR A 1 81 ? -8.094 -9.141 -4.102 1 98.12 81 TYR A O 1
ATOM 668 N N . ILE A 1 82 ? -10.227 -9.578 -3.436 1 96.88 82 ILE A N 1
ATOM 669 C CA . ILE A 1 82 ? -10.344 -10.93 -3.973 1 96.88 82 ILE A CA 1
ATOM 670 C C . ILE A 1 82 ? -11.727 -11.125 -4.582 1 96.88 82 ILE A C 1
ATOM 672 O O . ILE A 1 82 ? -12.727 -10.664 -4.031 1 96.88 82 ILE A O 1
ATOM 676 N N . THR A 1 83 ? -11.805 -11.82 -5.68 1 96 83 THR A N 1
ATOM 677 C CA . THR A 1 83 ? -13.086 -12.07 -6.336 1 96 83 THR A CA 1
ATOM 678 C C . THR A 1 83 ? -13.375 -13.562 -6.391 1 96 83 THR A C 1
ATOM 680 O O . THR A 1 83 ? -12.648 -14.32 -7.043 1 96 83 THR A O 1
ATOM 683 N N . PHE A 1 84 ? -14.422 -13.977 -5.641 1 93.19 84 PHE A N 1
ATOM 684 C CA . PHE A 1 84 ? -14.953 -15.336 -5.719 1 93.19 84 PHE A CA 1
ATOM 685 C C . PHE A 1 84 ? -16.375 -15.328 -6.25 1 93.19 84 PHE A C 1
ATOM 687 O O . PHE A 1 84 ? -17.219 -14.555 -5.777 1 93.19 84 PHE A O 1
ATOM 694 N N . SER A 1 85 ? -16.703 -16.172 -7.258 1 91.81 85 SER A N 1
ATOM 695 C CA . SER A 1 85 ? -18.047 -16.312 -7.809 1 91.81 85 SER A CA 1
ATOM 696 C C . SER A 1 85 ? -18.609 -14.961 -8.227 1 91.81 85 SER A C 1
ATOM 698 O O . SER A 1 85 ? -19.75 -14.617 -7.867 1 91.81 85 SER A O 1
ATOM 700 N N . ASN A 1 86 ? -17.766 -14.039 -8.773 1 92.06 86 ASN A N 1
ATOM 701 C CA . ASN A 1 86 ? -18.125 -12.734 -9.328 1 92.06 86 ASN A CA 1
ATOM 702 C C . ASN A 1 86 ? -18.438 -11.727 -8.227 1 92.06 86 ASN A C 1
ATOM 704 O O . ASN A 1 86 ? -19.062 -10.703 -8.484 1 92.06 86 ASN A O 1
ATOM 708 N N . VAL A 1 87 ? -18.156 -12.18 -7.051 1 95.38 87 VAL A N 1
ATOM 709 C CA . VAL A 1 87 ? -18.297 -11.242 -5.945 1 95.38 87 VAL A CA 1
ATOM 710 C C . VAL A 1 87 ? -16.922 -10.766 -5.492 1 95.38 87 VAL A C 1
ATOM 712 O O . VAL A 1 87 ? -16.078 -11.57 -5.094 1 95.38 87 VAL A O 1
ATOM 715 N N . THR A 1 88 ? -16.703 -9.5 -5.586 1 97 88 THR A N 1
ATOM 716 C CA . THR A 1 88 ? -15.445 -8.898 -5.16 1 97 88 THR A CA 1
ATOM 717 C C . THR A 1 88 ? -15.523 -8.461 -3.703 1 97 88 THR A C 1
ATOM 719 O O . THR A 1 88 ? -16.438 -7.73 -3.314 1 97 88 THR A O 1
ATOM 722 N N . GLU A 1 89 ? -14.594 -8.969 -2.926 1 96.5 89 GLU A N 1
ATOM 723 C CA . GLU A 1 89 ? -14.539 -8.641 -1.504 1 96.5 89 GLU A CA 1
ATOM 724 C C . GLU A 1 89 ? -13.141 -8.188 -1.095 1 96.5 89 GLU A C 1
ATOM 726 O O . GLU A 1 89 ? -12.156 -8.5 -1.768 1 96.5 89 GLU A O 1
ATOM 731 N N . LEU A 1 90 ? -13.133 -7.488 0.046 1 97.5 90 LEU A N 1
ATOM 732 C CA . LEU A 1 90 ? -11.852 -7.125 0.632 1 97.5 90 LEU A CA 1
ATOM 733 C C . LEU A 1 90 ? -11.133 -8.359 1.17 1 97.5 90 LEU A C 1
ATOM 735 O O . LEU A 1 90 ? -11.773 -9.305 1.626 1 97.5 90 LEU A O 1
ATOM 739 N N . ILE A 1 91 ? -9.844 -8.258 1.167 1 97.25 91 ILE A N 1
ATOM 740 C CA . ILE A 1 91 ? -9.047 -9.391 1.628 1 97.25 91 ILE A CA 1
ATOM 741 C C . ILE A 1 91 ? -9.344 -9.664 3.1 1 97.25 91 ILE A C 1
ATOM 743 O O . ILE A 1 91 ? -9.328 -10.82 3.537 1 97.25 91 ILE A O 1
ATOM 747 N N . SER A 1 92 ? -9.609 -8.664 3.844 1 95.56 92 SER A N 1
ATOM 748 C CA . SER A 1 92 ? -9.836 -8.789 5.277 1 95.56 92 SER A CA 1
ATOM 749 C C . SER A 1 92 ? -11.047 -9.68 5.57 1 95.56 92 SER A C 1
ATOM 751 O O . SER A 1 92 ? -11.203 -10.18 6.684 1 95.56 92 SER A O 1
ATOM 753 N N . GLU A 1 93 ? -11.859 -9.891 4.629 1 94.81 93 GLU A N 1
ATOM 754 C CA . GLU A 1 93 ? -13.07 -10.688 4.801 1 94.81 93 GLU A CA 1
ATOM 755 C C . GLU A 1 93 ? -12.812 -12.156 4.473 1 94.81 93 GLU A C 1
ATOM 757 O O . GLU A 1 93 ? -13.68 -13.008 4.688 1 94.81 93 GLU A O 1
ATOM 762 N N . ASN A 1 94 ? -11.633 -12.477 3.943 1 92.06 94 ASN A N 1
ATOM 763 C CA . ASN A 1 94 ? -11.414 -13.82 3.404 1 92.06 94 ASN A CA 1
ATOM 764 C C . ASN A 1 94 ? -10.086 -14.398 3.875 1 92.06 94 ASN A C 1
ATOM 766 O O . ASN A 1 94 ? -9.789 -15.57 3.619 1 92.06 94 ASN A O 1
ATOM 770 N N . ASP A 1 95 ? -9.266 -13.656 4.559 1 87.88 95 ASP A N 1
ATOM 771 C CA . ASP A 1 95 ? -7.883 -14.031 4.84 1 87.88 95 ASP A CA 1
ATOM 772 C C . ASP A 1 95 ? -7.816 -15.344 5.621 1 87.88 95 ASP A C 1
ATOM 774 O O . ASP A 1 95 ? -6.867 -16.125 5.469 1 87.88 95 ASP A O 1
ATOM 778 N N . ASP A 1 96 ? -8.836 -15.672 6.371 1 93.56 96 ASP A N 1
ATOM 779 C CA . ASP A 1 96 ? -8.773 -16.812 7.273 1 93.56 96 ASP A CA 1
ATOM 780 C C . ASP A 1 96 ? -9.219 -18.094 6.566 1 93.56 96 ASP A C 1
ATOM 782 O O . ASP A 1 96 ? -9.211 -19.172 7.16 1 93.56 96 ASP A O 1
ATOM 786 N N . ILE A 1 97 ? -9.539 -18.016 5.32 1 96.06 97 ILE A N 1
ATOM 787 C CA . ILE A 1 97 ? -10.055 -19.219 4.676 1 96.06 97 ILE A CA 1
ATOM 788 C C . ILE A 1 97 ? -9.336 -19.438 3.344 1 96.06 97 ILE A C 1
ATOM 790 O O . ILE A 1 97 ? -9.742 -20.281 2.543 1 96.06 97 ILE A O 1
ATOM 794 N N . ILE A 1 98 ? -8.32 -18.594 3.051 1 97.5 98 ILE A N 1
ATOM 795 C CA . ILE A 1 98 ? -7.684 -18.734 1.749 1 97.5 98 ILE A CA 1
ATOM 796 C C . ILE A 1 98 ? -6.262 -19.266 1.929 1 97.5 98 ILE A C 1
ATOM 798 O O . ILE A 1 98 ? -5.621 -19.016 2.949 1 97.5 98 ILE A O 1
ATOM 802 N N . GLU A 1 99 ? -5.816 -20.016 0.944 1 97.69 99 GLU A N 1
ATOM 803 C CA . GLU A 1 99 ? -4.438 -20.484 0.887 1 97.69 99 GLU A CA 1
ATOM 804 C C . GLU A 1 99 ? -3.771 -20.094 -0.428 1 97.69 99 GLU A C 1
ATOM 806 O O . GLU A 1 99 ? -4.41 -20.109 -1.481 1 97.69 99 GLU A O 1
ATOM 811 N N . ILE A 1 100 ? -2.541 -19.766 -0.347 1 97.94 100 ILE A N 1
ATOM 812 C CA . ILE A 1 100 ? -1.778 -19.391 -1.531 1 97.94 100 ILE A CA 1
ATOM 813 C C . ILE A 1 100 ? -1.405 -20.641 -2.326 1 97.94 100 ILE A C 1
ATOM 815 O O . ILE A 1 100 ? -0.865 -21.594 -1.771 1 97.94 100 ILE A O 1
ATOM 819 N N . ILE A 1 101 ? -1.675 -20.594 -3.617 1 97.12 101 ILE A N 1
ATOM 820 C CA . ILE A 1 101 ? -1.33 -21.75 -4.43 1 97.12 101 ILE A CA 1
ATOM 821 C C . ILE A 1 101 ? -0.397 -21.328 -5.562 1 97.12 101 ILE A C 1
ATOM 823 O O . ILE A 1 101 ? -0.038 -22.141 -6.418 1 97.12 101 ILE A O 1
ATOM 827 N N . GLY A 1 102 ? -0.008 -20.141 -5.711 1 97 1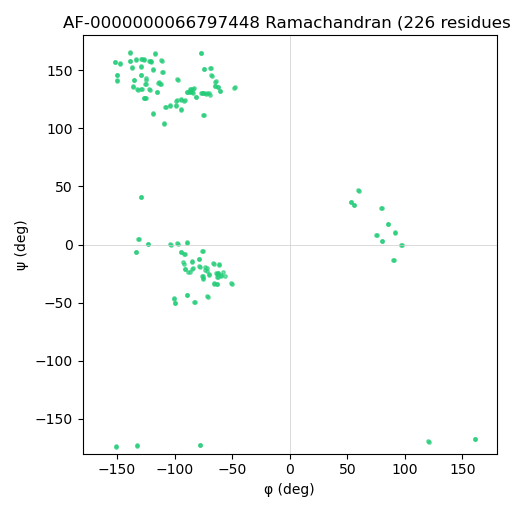02 GLY A N 1
ATOM 828 C CA . GLY A 1 102 ? 0.876 -19.609 -6.73 1 97 102 GLY A CA 1
ATOM 829 C C . GLY A 1 102 ? 0.768 -18.094 -6.879 1 97 102 GLY A C 1
ATOM 830 O O . GLY A 1 102 ? 0.335 -17.406 -5.953 1 97 102 GLY A O 1
ATOM 831 N N . ASN A 1 103 ? 1.323 -17.609 -7.914 1 97.31 103 ASN A N 1
ATOM 832 C CA . ASN A 1 103 ? 1.158 -16.203 -8.273 1 97.31 103 ASN A CA 1
ATOM 833 C C . ASN A 1 103 ? 0.954 -16.031 -9.773 1 97.31 103 ASN A C 1
ATOM 835 O O . ASN A 1 103 ? 1.213 -16.953 -10.555 1 97.31 103 ASN A O 1
ATOM 839 N N . ILE A 1 104 ? 0.483 -14.859 -10.188 1 96.56 104 ILE A N 1
ATOM 840 C CA . ILE A 1 104 ? -0.011 -14.633 -11.547 1 96.56 104 ILE A CA 1
ATOM 841 C C . ILE A 1 104 ? 1.165 -14.531 -12.508 1 96.56 104 ILE A C 1
ATOM 843 O O . ILE A 1 104 ? 0.975 -14.5 -13.727 1 96.56 104 ILE A O 1
ATOM 847 N N . PHE A 1 105 ? 2.309 -14.531 -12.039 1 96.12 105 PHE A N 1
ATOM 848 C CA . PHE A 1 105 ? 3.477 -14.406 -12.898 1 96.12 105 PHE A CA 1
ATOM 849 C C . PHE A 1 105 ? 4.121 -15.766 -13.141 1 96.12 105 PHE A C 1
ATOM 851 O O . PHE A 1 105 ? 4.426 -16.109 -14.281 1 96.12 105 PHE A O 1
ATOM 858 N N . GLU A 1 106 ? 4.281 -16.5 -12.07 1 95.75 106 GLU A N 1
ATOM 859 C CA . GLU A 1 106 ? 4.988 -17.781 -12.164 1 95.75 106 GLU A CA 1
ATOM 860 C C . GLU A 1 106 ? 4.02 -18.922 -12.438 1 95.75 106 GLU A C 1
ATOM 862 O O . GLU A 1 106 ? 4.43 -20 -12.891 1 95.75 106 GLU A O 1
ATOM 867 N N . ASN A 1 107 ? 2.754 -18.75 -12.141 1 95.38 107 ASN A N 1
ATOM 868 C CA . ASN A 1 107 ? 1.77 -19.812 -12.227 1 95.38 107 ASN A CA 1
ATOM 869 C C . ASN A 1 107 ? 0.544 -19.391 -13.031 1 95.38 107 ASN A C 1
ATOM 871 O O . ASN A 1 107 ? -0.59 -19.594 -12.594 1 95.38 107 ASN A O 1
ATOM 875 N N . GLU A 1 108 ? 0.708 -18.719 -14.078 1 88.31 108 GLU A N 1
ATOM 876 C CA . GLU A 1 108 ? -0.373 -18.188 -14.914 1 88.31 108 GLU A CA 1
ATOM 877 C C . GLU A 1 108 ? -1.373 -19.297 -15.266 1 88.31 108 GLU A C 1
ATOM 879 O O . GLU A 1 108 ? -2.57 -19.031 -15.391 1 88.31 108 GLU A O 1
ATOM 884 N N . GLU A 1 109 ? -0.965 -20.469 -15.414 1 88.19 109 GLU A N 1
ATOM 885 C CA . GLU A 1 109 ? -1.794 -21.609 -15.812 1 88.19 109 GLU A CA 1
ATOM 886 C C . GLU A 1 109 ? -2.879 -21.891 -14.781 1 88.19 109 GLU A C 1
ATOM 888 O O . GLU A 1 109 ? -3.912 -22.484 -15.094 1 88.19 109 GLU A O 1
ATOM 893 N N . LEU A 1 110 ? -2.629 -21.484 -13.578 1 88.69 110 LEU A N 1
ATOM 894 C CA . LEU A 1 110 ? -3.594 -21.703 -12.508 1 88.69 110 LEU A CA 1
ATOM 895 C C . LEU A 1 110 ? -4.824 -20.828 -12.695 1 88.69 110 LEU A C 1
ATOM 897 O O . LEU A 1 110 ? -5.883 -21.094 -12.125 1 88.69 110 LEU A O 1
ATOM 901 N N . LEU A 1 111 ? -4.672 -19.719 -13.367 1 82.25 111 LEU A N 1
ATOM 902 C CA . LEU A 1 111 ? -5.801 -18.828 -13.594 1 82.25 111 LEU A CA 1
ATOM 903 C C . LEU A 1 111 ? -6.734 -19.375 -14.664 1 82.25 111 LEU A C 1
ATOM 905 O O . LEU A 1 111 ? -7.906 -19 -14.727 1 82.25 111 LEU A O 1
ATOM 909 N N . GLU A 1 112 ? -6.25 -20.109 -15.578 1 73.5 112 GLU A N 1
ATOM 910 C CA . GLU A 1 112 ? -7.059 -20.734 -16.625 1 73.5 112 GLU A CA 1
ATOM 911 C C . GLU A 1 112 ? -8.164 -21.594 -16.031 1 73.5 112 GLU A C 1
ATOM 913 O O . GLU A 1 112 ? -9.25 -21.719 -16.609 1 73.5 112 GLU A O 1
ATOM 918 N N . VAL A 1 113 ? -7.93 -22.094 -14.836 1 64.31 113 VAL A N 1
ATOM 919 C CA . VAL A 1 113 ? -8.984 -22.891 -14.234 1 64.31 113 VAL A CA 1
ATOM 920 C C . VAL A 1 113 ? -10.07 -21.984 -13.672 1 64.31 113 VAL A C 1
ATOM 922 O O . VAL A 1 113 ? -11.211 -22.422 -13.453 1 64.31 113 VAL A O 1
ATOM 925 N N . MET A 1 114 ? -9.688 -20.719 -13.469 1 61.03 114 MET A N 1
ATOM 926 C CA . MET A 1 114 ? -10.656 -19.75 -12.961 1 61.03 114 MET A CA 1
ATOM 927 C C . MET A 1 114 ? -11.672 -19.391 -14.039 1 61.03 114 MET A C 1
ATOM 929 O O . MET A 1 114 ? -12.789 -18.953 -13.727 1 61.03 114 MET A O 1
ATOM 933 N N . ARG A 1 115 ? -11.172 -19.641 -15.375 1 52.38 115 ARG A N 1
ATOM 934 C CA . ARG A 1 115 ? -12.062 -19.344 -16.484 1 52.38 115 ARG A CA 1
ATOM 935 C C . ARG A 1 115 ? -13.031 -20.484 -16.75 1 52.38 115 ARG A C 1
ATOM 937 O O . ARG A 1 115 ? -12.688 -21.656 -16.516 1 52.38 115 ARG A O 1
ATOM 944 N N . MET B 1 1 ? 1.537 0.032 -11.398 1 66.56 1 MET B N 1
ATOM 945 C CA . MET B 1 1 ? 1.906 1.387 -11 1 66.56 1 MET B CA 1
ATOM 946 C C . MET B 1 1 ? 2.904 1.358 -9.844 1 66.56 1 MET B C 1
ATOM 948 O O . MET B 1 1 ? 2.861 0.461 -9 1 66.56 1 MET B O 1
ATOM 952 N N . MET B 1 2 ? 3.914 2.213 -9.867 1 78.94 2 MET B N 1
ATOM 953 C CA . MET B 1 2 ? 4.938 2.268 -8.828 1 78.94 2 MET B CA 1
ATOM 954 C C . MET B 1 2 ? 4.398 2.93 -7.566 1 78.94 2 MET B C 1
ATOM 956 O O . MET B 1 2 ? 3.697 3.941 -7.641 1 78.94 2 MET B O 1
ATOM 960 N N . PRO B 1 3 ? 4.617 2.277 -6.465 1 84.19 3 PRO B N 1
ATOM 961 C CA . PRO B 1 3 ? 4.18 2.885 -5.203 1 84.19 3 PRO B CA 1
ATOM 962 C C . PRO B 1 3 ? 4.914 4.188 -4.891 1 84.19 3 PRO B C 1
ATOM 964 O O . PRO B 1 3 ? 6.086 4.34 -5.242 1 84.19 3 PRO B O 1
ATOM 967 N N . LYS B 1 4 ? 4.172 5.133 -4.371 1 90 4 LYS B N 1
ATOM 968 C CA . LYS B 1 4 ? 4.695 6.426 -3.938 1 90 4 LYS B CA 1
ATOM 969 C C . LYS B 1 4 ? 4.566 6.594 -2.426 1 90 4 LYS B C 1
ATOM 971 O O . LYS B 1 4 ? 3.553 6.215 -1.839 1 90 4 LYS B O 1
ATOM 976 N N . PHE B 1 5 ? 5.645 7.184 -1.777 1 94.5 5 PHE B N 1
ATOM 977 C CA . PHE B 1 5 ? 5.652 7.328 -0.327 1 94.5 5 PHE B CA 1
ATOM 978 C C . PHE B 1 5 ? 6.16 8.703 0.076 1 94.5 5 PHE B C 1
ATOM 980 O O . PHE B 1 5 ? 6.941 9.32 -0.652 1 94.5 5 PHE B O 1
ATOM 987 N N . ARG B 1 6 ? 5.719 9.125 1.154 1 96.44 6 ARG B N 1
ATOM 988 C CA . ARG B 1 6 ? 6.352 10.164 1.954 1 96.44 6 ARG B CA 1
ATOM 989 C C . ARG B 1 6 ? 6.793 9.625 3.311 1 96.44 6 ARG B C 1
ATOM 991 O O . ARG B 1 6 ? 6.441 8.508 3.682 1 96.44 6 ARG B O 1
ATOM 998 N N . ALA B 1 7 ? 7.613 10.375 3.93 1 97.5 7 ALA B N 1
ATOM 999 C CA . ALA B 1 7 ? 8.078 9.977 5.258 1 97.5 7 ALA B CA 1
ATOM 1000 C C . ALA B 1 7 ? 8.07 11.164 6.219 1 97.5 7 ALA B C 1
ATOM 1002 O O . ALA B 1 7 ? 8.453 12.273 5.848 1 97.5 7 ALA B O 1
ATOM 1003 N N . TRP B 1 8 ? 7.594 10.922 7.402 1 98.25 8 TRP B N 1
ATOM 1004 C CA . TRP B 1 8 ? 7.672 11.875 8.508 1 98.25 8 TRP B CA 1
ATOM 1005 C C . TRP B 1 8 ? 8.898 11.609 9.375 1 98.25 8 TRP B C 1
ATOM 1007 O O . TRP B 1 8 ? 9.023 10.531 9.961 1 98.25 8 TRP B O 1
ATOM 1017 N N . ASP B 1 9 ? 9.82 12.516 9.422 1 98.44 9 ASP B N 1
ATOM 1018 C CA . ASP B 1 9 ? 10.969 12.445 10.32 1 98.44 9 ASP B CA 1
ATOM 1019 C C . ASP B 1 9 ? 10.57 12.766 11.758 1 98.44 9 ASP B C 1
ATOM 1021 O O . ASP B 1 9 ? 10.305 13.922 12.086 1 98.44 9 ASP B O 1
ATOM 1025 N N . LYS B 1 10 ? 10.617 11.789 12.609 1 97.69 10 LYS B N 1
ATOM 1026 C CA . LYS B 1 10 ? 10.117 11.93 13.969 1 97.69 10 LYS B CA 1
ATOM 1027 C C . LYS B 1 10 ? 10.945 12.938 14.758 1 97.69 10 LYS B C 1
ATOM 1029 O O . LYS B 1 10 ? 10.414 13.664 15.609 1 97.69 10 LYS B O 1
ATOM 1034 N N . ASP B 1 11 ? 12.141 13.008 14.5 1 97.75 11 ASP B N 1
ATOM 1035 C CA . ASP B 1 11 ? 13.047 13.875 15.25 1 97.75 11 ASP B CA 1
ATOM 1036 C C . ASP B 1 11 ? 13 15.305 14.727 1 97.75 11 ASP B C 1
ATOM 1038 O O . ASP B 1 11 ? 12.82 16.25 15.492 1 97.75 11 ASP B O 1
ATOM 1042 N N . LYS B 1 12 ? 13.125 15.477 13.406 1 98.06 12 LYS B N 1
ATOM 1043 C CA . LYS B 1 12 ? 13.227 16.797 12.797 1 98.06 12 LYS B CA 1
ATOM 1044 C C . LYS B 1 12 ? 11.844 17.391 12.555 1 98.06 12 LYS B C 1
ATOM 1046 O O . LYS B 1 12 ? 11.719 18.594 12.258 1 98.06 12 LYS B O 1
ATOM 1051 N N . LYS B 1 13 ? 10.812 16.531 12.633 1 97.81 13 LYS B N 1
ATOM 1052 C CA . LYS B 1 13 ? 9.422 16.953 12.469 1 97.81 13 LYS B CA 1
ATOM 1053 C C . LYS B 1 13 ? 9.195 17.578 11.094 1 97.81 13 LYS B C 1
ATOM 1055 O O . LYS B 1 13 ? 8.625 18.656 10.977 1 97.81 13 LYS B O 1
ATOM 1060 N N . VAL B 1 14 ? 9.719 16.875 10.102 1 97.31 14 VAL B N 1
ATOM 1061 C CA . VAL B 1 14 ? 9.586 17.312 8.711 1 97.31 14 VAL B CA 1
ATOM 1062 C C . VAL B 1 14 ? 9.047 16.172 7.859 1 97.31 14 VAL B C 1
ATOM 1064 O O . VAL B 1 14 ? 9.469 15.023 8.008 1 97.31 14 VAL B O 1
ATOM 1067 N N . MET B 1 15 ? 8.055 16.531 7.043 1 97.94 15 MET B N 1
ATOM 1068 C CA . MET B 1 15 ? 7.539 15.617 6.031 1 97.94 15 MET B CA 1
ATOM 1069 C C . MET B 1 15 ? 8.367 15.703 4.754 1 97.94 15 MET B C 1
ATOM 1071 O O . MET B 1 15 ? 8.68 16.797 4.281 1 97.94 15 MET B O 1
ATOM 1075 N N . SER B 1 16 ? 8.719 14.555 4.215 1 96.94 16 SER B N 1
ATOM 1076 C CA . SER B 1 16 ? 9.484 14.562 2.973 1 96.94 16 SER B CA 1
ATOM 1077 C C . SER B 1 16 ? 9.148 13.352 2.111 1 96.94 16 SER B C 1
ATOM 1079 O O . SER B 1 16 ? 8.672 12.328 2.623 1 96.94 16 SER B O 1
ATOM 1081 N N . PHE B 1 17 ? 9.414 13.586 0.812 1 96.88 17 PHE B N 1
ATOM 1082 C CA . PHE B 1 17 ? 9.375 12.43 -0.077 1 96.88 17 PHE B CA 1
ATOM 1083 C C . PHE B 1 17 ? 10.602 11.547 0.127 1 96.88 17 PHE B C 1
ATOM 1085 O O . PHE B 1 17 ? 11.656 12.031 0.539 1 96.88 17 PHE B O 1
ATOM 1092 N N . ILE B 1 18 ? 10.406 10.32 -0.125 1 96.38 18 ILE B N 1
ATOM 1093 C CA . ILE B 1 18 ? 11.492 9.367 0.051 1 96.38 18 ILE B CA 1
ATOM 1094 C C . ILE B 1 18 ? 12.375 9.344 -1.199 1 96.38 18 ILE B C 1
ATOM 1096 O O . ILE B 1 18 ? 11.867 9.234 -2.318 1 96.38 18 ILE B O 1
ATOM 1100 N N . ASP B 1 19 ? 13.617 9.445 -0.984 1 96.88 19 ASP B N 1
ATOM 1101 C CA . ASP B 1 19 ? 14.57 9.344 -2.086 1 96.88 19 ASP B CA 1
ATOM 1102 C C . ASP B 1 19 ? 14.992 7.895 -2.314 1 96.88 19 ASP B C 1
ATOM 1104 O O . ASP B 1 19 ? 15.062 7.434 -3.457 1 96.88 19 ASP B O 1
ATOM 1108 N N . GLU B 1 20 ? 15.25 7.246 -1.211 1 96.62 20 GLU B N 1
ATOM 1109 C CA . GLU B 1 20 ? 15.734 5.867 -1.287 1 96.62 20 GLU B CA 1
ATOM 1110 C C . GLU B 1 20 ? 15.297 5.066 -0.065 1 96.62 20 GLU B C 1
ATOM 1112 O O . GLU B 1 20 ? 15.258 5.59 1.05 1 96.62 20 GLU B O 1
ATOM 1117 N N . ILE B 1 21 ? 15.039 3.816 -0.333 1 96.25 21 ILE B N 1
ATOM 1118 C CA . ILE B 1 21 ? 14.836 2.855 0.747 1 96.25 21 ILE B CA 1
ATOM 1119 C C . ILE B 1 21 ? 15.797 1.679 0.576 1 96.25 21 ILE B C 1
ATOM 1121 O O . ILE B 1 21 ? 15.875 1.088 -0.504 1 96.25 21 ILE B O 1
ATOM 1125 N N . ASP B 1 22 ? 16.516 1.433 1.604 1 95.88 22 ASP B N 1
ATOM 1126 C CA . ASP B 1 22 ? 17.359 0.238 1.672 1 95.88 22 ASP B CA 1
ATOM 1127 C C . ASP B 1 22 ? 16.797 -0.764 2.682 1 95.88 22 ASP B C 1
ATOM 1129 O O . ASP B 1 22 ? 17.031 -0.625 3.887 1 95.88 22 ASP B O 1
ATOM 1133 N N . PHE B 1 23 ? 16.219 -1.758 2.143 1 94.25 23 PHE B N 1
ATOM 1134 C CA . PHE B 1 23 ? 15.562 -2.73 3.016 1 94.25 23 PHE B CA 1
ATOM 1135 C C . PHE B 1 23 ? 16.594 -3.629 3.686 1 94.25 23 PHE B C 1
ATOM 1137 O O . PHE B 1 23 ? 16.344 -4.18 4.762 1 94.25 23 PHE B O 1
ATOM 1144 N N . ASN B 1 24 ? 17.703 -3.828 3.1 1 91.44 24 ASN B N 1
ATOM 1145 C CA . ASN B 1 24 ? 18.75 -4.688 3.645 1 91.44 24 ASN B CA 1
ATOM 1146 C C . ASN B 1 24 ? 19.422 -4.051 4.855 1 91.44 24 ASN B C 1
ATOM 1148 O O . ASN B 1 24 ? 19.594 -4.699 5.891 1 91.44 24 ASN B O 1
ATOM 1152 N N . SER B 1 25 ? 19.703 -2.809 4.711 1 92.44 25 SER B N 1
ATOM 1153 C CA . SER B 1 25 ? 20.422 -2.113 5.773 1 92.44 25 SER B CA 1
ATOM 1154 C C . SER B 1 25 ? 19.453 -1.453 6.754 1 92.44 25 SER B C 1
ATOM 1156 O O . SER B 1 25 ? 19.859 -1.041 7.844 1 92.44 25 SER B O 1
ATOM 1158 N N . GLY B 1 26 ? 18.203 -1.316 6.305 1 93 26 GLY B N 1
ATOM 1159 C CA . GLY B 1 26 ? 17.188 -0.738 7.176 1 93 26 GLY B CA 1
ATOM 1160 C C . GLY B 1 26 ? 17.25 0.777 7.234 1 93 26 GLY B C 1
ATOM 1161 O O . GLY B 1 26 ? 17.031 1.372 8.289 1 93 26 GLY B O 1
ATOM 1162 N N . TYR B 1 27 ? 17.672 1.331 6.105 1 95.19 27 TYR B N 1
ATOM 1163 C CA . TYR B 1 27 ? 17.766 2.787 6.094 1 95.19 27 TYR B CA 1
ATOM 1164 C C . TYR B 1 27 ? 16.875 3.383 5.008 1 95.19 27 TYR B C 1
ATOM 1166 O O . TYR B 1 27 ? 16.547 2.709 4.027 1 95.19 27 TYR B O 1
ATOM 1174 N N . ILE B 1 28 ? 16.562 4.578 5.219 1 96.81 28 ILE B N 1
ATOM 1175 C CA . ILE B 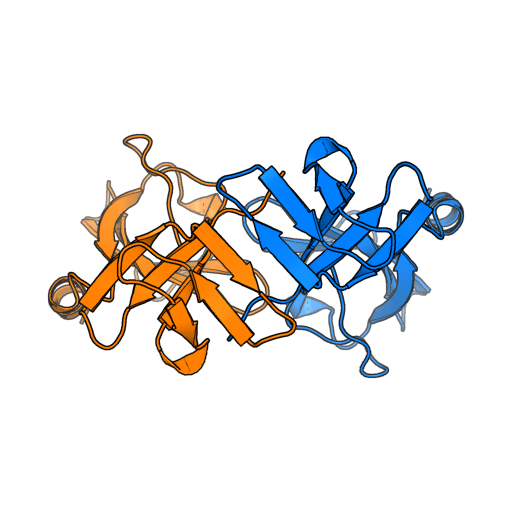1 28 ? 15.805 5.395 4.277 1 96.81 28 ILE B CA 1
ATOM 1176 C C . ILE B 1 28 ? 16.484 6.746 4.094 1 96.81 28 ILE B C 1
ATOM 1178 O O . ILE B 1 28 ? 16.953 7.348 5.062 1 96.81 28 ILE B O 1
ATOM 1182 N N . LEU B 1 29 ? 16.609 7.121 2.857 1 97.69 29 LEU B N 1
ATOM 1183 C CA . LEU B 1 29 ? 17.125 8.453 2.574 1 97.69 29 LEU B CA 1
ATOM 1184 C C . LEU B 1 29 ? 15.977 9.43 2.289 1 97.69 29 LEU B C 1
ATOM 1186 O O . LEU B 1 29 ? 15.164 9.195 1.392 1 97.69 29 LEU B O 1
ATOM 1190 N N . ILE B 1 30 ? 15.984 10.477 3.066 1 98 30 ILE B N 1
ATOM 1191 C CA . ILE B 1 30 ? 15.031 11.562 2.861 1 98 30 ILE B CA 1
ATOM 1192 C C . ILE B 1 30 ? 15.758 12.906 2.898 1 98 30 ILE B C 1
ATOM 1194 O O . ILE B 1 30 ? 16.984 12.945 2.883 1 98 30 ILE B O 1
ATOM 1198 N N . SER B 1 31 ? 14.969 14.016 2.875 1 97.69 31 SER B N 1
ATOM 1199 C CA . SER B 1 31 ? 15.547 15.344 2.734 1 97.69 31 SER B CA 1
ATOM 1200 C C . SER B 1 31 ? 16.438 15.688 3.924 1 97.69 31 SER B C 1
ATOM 1202 O O . SER B 1 31 ? 17.359 16.484 3.803 1 97.69 31 SER B O 1
ATOM 1204 N N . THR B 1 32 ? 16.203 15.047 5.094 1 98.06 32 THR B N 1
ATOM 1205 C CA . THR B 1 32 ? 16.953 15.383 6.297 1 98.06 32 THR B CA 1
ATOM 1206 C C . THR B 1 32 ? 18.109 14.406 6.504 1 98.06 32 THR B C 1
ATOM 1208 O O . THR B 1 32 ? 18.797 14.453 7.531 1 98.06 32 THR B O 1
ATOM 1211 N N . GLY B 1 33 ? 18.266 13.492 5.637 1 98 33 GLY B N 1
ATOM 1212 C CA . GLY B 1 33 ? 19.391 12.578 5.695 1 98 33 GLY B CA 1
ATOM 1213 C C . GLY B 1 33 ? 18.984 11.125 5.828 1 98 33 GLY B C 1
ATOM 1214 O O . GLY B 1 33 ? 17.828 10.781 5.562 1 98 33 GLY B O 1
ATOM 1215 N N . TYR B 1 34 ? 20 10.289 6.109 1 97.94 34 TYR B N 1
ATOM 1216 C CA . TYR B 1 34 ? 19.75 8.867 6.336 1 97.94 34 TYR B CA 1
ATOM 1217 C C . TYR B 1 34 ? 19.062 8.633 7.68 1 97.94 34 TYR B C 1
ATOM 1219 O O . TYR B 1 34 ? 19.516 9.164 8.703 1 97.94 34 TYR B O 1
ATOM 1227 N N . LYS B 1 35 ? 18.031 7.883 7.57 1 97.81 35 LYS B N 1
ATOM 1228 C CA . LYS B 1 35 ? 17.25 7.547 8.766 1 97.81 35 LYS B CA 1
ATOM 1229 C C . LYS B 1 35 ? 17.016 6.043 8.867 1 97.81 35 LYS B C 1
ATOM 1231 O O . LYS B 1 35 ? 16.891 5.359 7.848 1 97.81 35 LYS B O 1
ATOM 1236 N N . SER B 1 36 ? 17 5.594 10.07 1 96.75 36 SER B N 1
ATOM 1237 C CA . SER B 1 36 ? 16.516 4.23 10.266 1 96.75 36 SER B CA 1
ATOM 1238 C C . SER B 1 36 ? 14.992 4.168 10.188 1 96.75 36 SER B C 1
ATOM 1240 O O . SER B 1 36 ? 14.32 5.199 10.266 1 96.75 36 SER B O 1
ATOM 1242 N N . PHE B 1 37 ? 14.445 2.992 10.047 1 94.94 37 PHE B N 1
ATOM 1243 C CA . PHE B 1 37 ? 13.008 2.799 9.93 1 94.94 37 PHE B CA 1
ATOM 1244 C C . PHE B 1 37 ? 12.289 3.254 11.195 1 94.94 37 PHE B C 1
ATOM 1246 O O . PHE B 1 37 ? 11.141 3.686 11.141 1 94.94 37 PHE B O 1
ATOM 1253 N N . ASN B 1 38 ? 12.969 3.189 12.305 1 95.06 38 ASN B N 1
ATOM 1254 C CA . ASN B 1 38 ? 12.336 3.578 13.562 1 95.06 38 ASN B CA 1
ATOM 1255 C C . ASN B 1 38 ? 12.289 5.094 13.719 1 95.06 38 ASN B C 1
ATOM 1257 O O . ASN B 1 38 ? 11.57 5.613 14.57 1 95.06 38 ASN B O 1
ATOM 1261 N N . GLU B 1 39 ? 12.992 5.805 12.906 1 97.31 39 GLU B N 1
ATOM 1262 C CA . GLU B 1 39 ? 13.102 7.254 13.039 1 97.31 39 GLU B CA 1
ATOM 1263 C C . GLU B 1 39 ? 12.078 7.969 12.164 1 97.31 39 GLU B C 1
ATOM 1265 O O . GLU B 1 39 ? 11.938 9.188 12.227 1 97.31 39 GLU B O 1
ATOM 1270 N N . VAL B 1 40 ? 11.367 7.172 11.336 1 97.19 40 VAL B N 1
ATOM 1271 C CA . VAL B 1 40 ? 10.43 7.797 10.406 1 97.19 40 VAL B CA 1
ATOM 1272 C C . VAL B 1 40 ? 9.094 7.055 10.445 1 97.19 40 VAL B C 1
ATOM 1274 O O . VAL B 1 40 ? 9.016 5.941 10.969 1 97.19 40 VAL B O 1
ATOM 1277 N N . LYS B 1 41 ? 8.078 7.637 10.055 1 96.38 41 LYS B N 1
ATOM 1278 C CA . LYS B 1 41 ? 6.805 7.02 9.672 1 96.38 41 LYS B CA 1
ATOM 1279 C C . LYS B 1 41 ? 6.598 7.07 8.164 1 96.38 41 LYS B C 1
ATOM 1281 O O . LYS B 1 41 ? 6.574 8.156 7.574 1 96.38 41 LYS B O 1
ATOM 1286 N N . LEU B 1 42 ? 6.492 5.945 7.547 1 95.5 42 LEU B N 1
ATOM 1287 C CA . LEU B 1 42 ? 6.23 5.871 6.113 1 95.5 42 LEU B CA 1
ATOM 1288 C C . LEU B 1 42 ? 4.738 5.992 5.824 1 95.5 42 LEU B C 1
ATOM 1290 O O . LEU B 1 42 ? 3.918 5.387 6.516 1 95.5 42 LEU B O 1
ATOM 1294 N N . LEU B 1 43 ? 4.426 6.785 4.883 1 96.81 43 LEU B N 1
ATOM 1295 C CA . LEU B 1 43 ? 3.047 7.059 4.492 1 96.81 43 LEU B CA 1
ATOM 1296 C C . LEU B 1 43 ? 2.85 6.82 2.998 1 96.81 43 LEU B C 1
ATOM 1298 O O . LEU B 1 43 ? 3.516 7.449 2.172 1 96.81 43 LEU B O 1
ATOM 1302 N N . GLN B 1 44 ? 1.906 6.031 2.705 1 95.69 44 GLN B N 1
ATOM 1303 C CA . GLN B 1 44 ? 1.743 5.57 1.33 1 95.69 44 GLN B CA 1
ATOM 1304 C C . GLN B 1 44 ? 0.697 6.402 0.592 1 95.69 44 GLN B C 1
ATOM 1306 O O . GLN B 1 44 ? -0.319 6.789 1.173 1 95.69 44 GLN B O 1
ATOM 1311 N N . TYR B 1 45 ? 1.006 6.648 -0.68 1 96.25 45 TYR B N 1
ATOM 1312 C CA . TYR B 1 45 ? 0.036 7.254 -1.587 1 96.25 45 TYR B CA 1
ATOM 1313 C C . TYR B 1 45 ? -1.156 6.328 -1.807 1 96.25 45 TYR B C 1
ATOM 1315 O O . TYR B 1 45 ? -0.987 5.121 -1.985 1 96.25 45 TYR B O 1
ATOM 1323 N N . THR B 1 46 ? -2.355 6.887 -1.781 1 97.25 46 THR B N 1
ATOM 1324 C CA . THR B 1 46 ? -3.564 6.074 -1.82 1 97.25 46 THR B CA 1
ATOM 1325 C C . THR B 1 46 ? -3.943 5.734 -3.26 1 97.25 46 THR B C 1
ATOM 1327 O O . THR B 1 46 ? -4.758 4.84 -3.498 1 97.25 46 THR B O 1
ATOM 1330 N N . GLY B 1 47 ? -3.459 6.496 -4.191 1 96.5 47 GLY B N 1
ATOM 1331 C CA . GLY B 1 47 ? -3.906 6.371 -5.57 1 96.5 47 GLY B CA 1
ATOM 1332 C C . GLY B 1 47 ? -4.973 7.387 -5.945 1 96.5 47 GLY B C 1
ATOM 1333 O O . GLY B 1 47 ? -5.41 7.434 -7.094 1 96.5 47 GLY B O 1
ATOM 1334 N N . PHE B 1 48 ? -5.363 8.234 -5.016 1 97.44 48 PHE B N 1
ATOM 1335 C CA . PHE B 1 48 ? -6.438 9.195 -5.242 1 97.44 48 PHE B CA 1
ATOM 1336 C C . PHE B 1 48 ? -5.953 10.625 -5.023 1 97.44 48 PHE B C 1
ATOM 1338 O O . PHE B 1 48 ? -4.926 10.844 -4.379 1 97.44 48 PHE B O 1
ATOM 1345 N N . LYS B 1 49 ? -6.645 11.5 -5.598 1 97.75 49 LYS B N 1
ATOM 1346 C CA . LYS B 1 49 ? -6.43 12.938 -5.406 1 97.75 49 LYS B CA 1
ATOM 1347 C C . LYS B 1 49 ? -7.672 13.602 -4.816 1 97.75 49 LYS B C 1
ATOM 1349 O O . LYS B 1 49 ? -8.789 13.125 -5.016 1 97.75 49 LYS B O 1
ATOM 1354 N N . ASP B 1 50 ? -7.426 14.578 -4.125 1 97.88 50 ASP B N 1
ATOM 1355 C CA . ASP B 1 50 ? -8.57 15.289 -3.561 1 97.88 50 ASP B CA 1
ATOM 1356 C C . ASP B 1 50 ? -9.234 16.172 -4.609 1 97.88 50 ASP B C 1
ATOM 1358 O O . ASP B 1 50 ? -8.875 16.125 -5.789 1 97.88 50 ASP B O 1
ATOM 1362 N N . VAL B 1 51 ? -10.227 17.016 -4.191 1 97.5 51 VAL B N 1
ATOM 1363 C CA . VAL B 1 51 ? -11.039 17.812 -5.109 1 97.5 51 VAL B CA 1
ATOM 1364 C C . VAL B 1 51 ? -10.164 18.844 -5.812 1 97.5 51 VAL B C 1
ATOM 1366 O O . VAL B 1 51 ? -10.547 19.375 -6.863 1 97.5 51 VAL B O 1
ATOM 1369 N N . HIS B 1 52 ? -9 19.125 -5.32 1 97.38 52 HIS B N 1
ATOM 1370 C CA . HIS B 1 52 ? -8.117 20.125 -5.902 1 97.38 52 HIS B CA 1
ATOM 1371 C C . HIS B 1 52 ? -6.984 19.484 -6.691 1 97.38 52 HIS B C 1
ATOM 1373 O O . HIS B 1 52 ? -6.078 20.172 -7.16 1 97.38 52 HIS B O 1
ATOM 1379 N N . GLY B 1 53 ? -6.973 18.203 -6.723 1 97.62 53 GLY B N 1
ATOM 1380 C CA . GLY B 1 53 ? -5.984 17.5 -7.523 1 97.62 53 GLY B CA 1
ATOM 1381 C C . GLY B 1 53 ? -4.727 17.156 -6.746 1 97.62 53 GLY B C 1
ATOM 1382 O O . GLY B 1 53 ? -3.719 16.766 -7.332 1 97.62 53 GLY B O 1
ATOM 1383 N N . VAL B 1 54 ? -4.793 17.328 -5.453 1 97.38 54 VAL B N 1
ATOM 1384 C CA . VAL B 1 54 ? -3.633 17.016 -4.621 1 97.38 54 VAL B CA 1
ATOM 1385 C C . VAL B 1 54 ? -3.648 15.539 -4.242 1 97.38 54 VAL B C 1
ATOM 1387 O O . VAL B 1 54 ? -4.684 15 -3.838 1 97.38 54 VAL B O 1
ATOM 1390 N N . GLU B 1 55 ? -2.506 14.875 -4.414 1 97.56 55 GLU B N 1
ATOM 1391 C CA . GLU B 1 55 ? -2.393 13.461 -4.07 1 97.56 55 GLU B CA 1
ATOM 1392 C C . GLU B 1 55 ? -2.676 13.227 -2.59 1 97.56 55 GLU B C 1
ATOM 1394 O O . GLU B 1 55 ? -2.115 13.914 -1.73 1 97.56 55 GLU B O 1
ATOM 1399 N N . ILE B 1 56 ? -3.521 12.242 -2.281 1 98.12 56 ILE B N 1
ATOM 1400 C CA . ILE B 1 56 ? -3.891 11.914 -0.91 1 98.12 56 ILE B CA 1
ATOM 1401 C C . ILE B 1 56 ? -2.988 10.797 -0.39 1 98.12 56 ILE B C 1
ATOM 1403 O O . ILE B 1 56 ? -2.893 9.727 -1.002 1 98.12 56 ILE B O 1
ATOM 1407 N N . TYR B 1 57 ? -2.334 11.008 0.71 1 98.06 57 TYR B N 1
ATOM 1408 C CA . TYR B 1 57 ? -1.503 10.008 1.378 1 98.06 57 TYR B CA 1
ATOM 1409 C C . TYR B 1 57 ? -2.127 9.578 2.699 1 98.06 57 TYR B C 1
ATOM 1411 O O . TYR B 1 57 ? -2.988 10.273 3.244 1 98.06 57 TYR B O 1
ATOM 1419 N N . GLU B 1 58 ? -1.689 8.367 3.141 1 97.5 58 GLU B N 1
ATOM 1420 C CA . GLU B 1 58 ? -1.968 7.977 4.52 1 97.5 58 GLU B CA 1
ATOM 1421 C C . GLU B 1 58 ? -1.612 9.094 5.492 1 97.5 58 GLU B C 1
ATOM 1423 O O . GLU B 1 58 ? -0.579 9.75 5.344 1 97.5 58 GLU B O 1
ATOM 1428 N N . GLY B 1 59 ? -2.57 9.359 6.48 1 97.38 59 GLY B N 1
ATOM 1429 C CA . GLY B 1 59 ? -2.299 10.352 7.508 1 97.38 59 GLY B CA 1
ATOM 1430 C C . GLY B 1 59 ? -2.764 11.742 7.125 1 97.38 59 GLY B C 1
ATOM 1431 O O . GLY B 1 59 ? -2.775 12.648 7.961 1 97.38 59 GLY B O 1
ATOM 1432 N N . ASP B 1 60 ? -3.094 11.945 5.871 1 97.88 60 ASP B N 1
ATOM 1433 C CA . ASP B 1 60 ? -3.648 13.242 5.496 1 97.88 60 ASP B CA 1
ATOM 1434 C C . ASP B 1 60 ? -4.969 13.508 6.215 1 97.88 60 ASP B C 1
ATOM 1436 O O . ASP B 1 60 ? -5.805 12.609 6.34 1 97.88 60 ASP B O 1
ATOM 1440 N N . ILE B 1 61 ? -5.145 14.641 6.703 1 97.88 61 ILE B N 1
ATOM 1441 C CA . ILE B 1 61 ? -6.418 15.102 7.242 1 97.88 61 ILE B CA 1
ATOM 1442 C C . ILE B 1 61 ? -7.262 15.703 6.121 1 97.88 61 ILE B C 1
ATOM 1444 O O . ILE B 1 61 ? -6.781 16.531 5.344 1 97.88 61 ILE B O 1
ATOM 1448 N N . VAL B 1 62 ? -8.5 15.266 6.07 1 97.19 62 VAL B N 1
ATOM 1449 C CA . VAL B 1 62 ? -9.359 15.688 4.965 1 97.19 62 VAL B CA 1
ATOM 1450 C C . VAL B 1 62 ? -10.688 16.219 5.512 1 97.19 62 VAL B C 1
ATOM 1452 O O . VAL B 1 62 ? -11.094 15.852 6.617 1 97.19 62 VAL B O 1
ATOM 1455 N N . GLN B 1 63 ? -11.227 17.031 4.789 1 96.5 63 GLN B N 1
ATOM 1456 C CA . GLN B 1 63 ? -12.523 17.609 5.098 1 96.5 63 GLN B CA 1
ATOM 1457 C C . GLN B 1 63 ? -13.539 17.328 3.99 1 96.5 63 GLN B C 1
ATOM 1459 O O . GLN B 1 63 ? -13.219 17.453 2.807 1 96.5 63 GLN B O 1
ATOM 1464 N N . ASP B 1 64 ? -14.719 16.891 4.383 1 96 64 ASP B N 1
ATOM 1465 C CA . ASP B 1 64 ? -15.812 16.703 3.438 1 96 64 ASP B CA 1
ATOM 1466 C C . ASP B 1 64 ? -16.328 18.047 2.908 1 96 64 ASP B C 1
ATOM 1468 O O . ASP B 1 64 ? -16.688 18.922 3.686 1 96 64 ASP B O 1
ATOM 1472 N N . SER B 1 65 ? -16.406 18.141 1.651 1 94.94 65 SER B N 1
ATOM 1473 C CA . SER B 1 65 ? -16.734 19.422 1.03 1 94.94 65 SER B CA 1
ATOM 1474 C C . SER B 1 65 ? -18.188 19.797 1.255 1 94.94 65 SER B C 1
ATOM 1476 O O . SER B 1 65 ? -18.562 20.969 1.114 1 94.94 65 SER B O 1
ATOM 1478 N N . TYR B 1 66 ? -19.016 18.906 1.562 1 94.06 66 TYR B N 1
ATOM 1479 C CA . TYR B 1 66 ? -20.438 19.172 1.74 1 94.06 66 TYR B CA 1
ATOM 1480 C C . TYR B 1 66 ? -20.797 19.297 3.219 1 94.06 66 TYR B C 1
ATOM 1482 O O . TYR B 1 66 ? -21.328 20.312 3.652 1 94.06 66 TYR B O 1
ATOM 1490 N N . SER B 1 67 ? -20.391 18.328 4.062 1 92.62 67 SER B N 1
ATOM 1491 C CA . SER B 1 67 ? -20.766 18.312 5.473 1 92.62 67 SER B CA 1
ATOM 1492 C C . SER B 1 67 ? -19.797 19.125 6.324 1 92.62 67 SER B C 1
ATOM 1494 O O . SER B 1 67 ? -20.125 19.516 7.441 1 92.62 67 SER B O 1
ATOM 1496 N N . GLY B 1 68 ? -18.578 19.297 5.836 1 93.88 68 GLY B N 1
ATOM 1497 C CA . GLY B 1 68 ? -17.562 19.984 6.609 1 93.88 68 GLY B CA 1
ATOM 1498 C C . GLY B 1 68 ? -16.906 19.109 7.656 1 93.88 68 GLY B C 1
ATOM 1499 O O . GLY B 1 68 ? -16.016 19.562 8.391 1 93.88 68 GLY B O 1
ATOM 1500 N N . GLU B 1 69 ? -17.297 17.844 7.672 1 93.69 69 GLU B N 1
ATOM 1501 C CA . GLU B 1 69 ? -16.719 16.922 8.641 1 93.69 69 GLU B CA 1
ATOM 1502 C C . GLU B 1 69 ? -15.242 16.672 8.336 1 93.69 69 GLU B C 1
ATOM 1504 O O . GLU B 1 69 ? -14.844 16.625 7.168 1 93.69 69 GLU B O 1
ATOM 1509 N N . VAL B 1 70 ? -14.516 16.516 9.422 1 95.38 70 VAL B N 1
ATOM 1510 C CA . VAL B 1 70 ? -13.078 16.328 9.305 1 95.38 70 VAL B CA 1
ATOM 1511 C C . VAL B 1 70 ? -12.703 14.914 9.734 1 95.38 70 VAL B C 1
ATOM 1513 O O . VAL B 1 70 ? -13.25 14.383 10.703 1 95.38 70 VAL B O 1
ATOM 1516 N N . SER B 1 71 ? -11.828 14.312 9.023 1 96 71 SER B N 1
ATOM 1517 C CA . SER B 1 71 ? -11.273 12.992 9.328 1 96 71 SER B CA 1
ATOM 1518 C C . SER B 1 71 ? -9.852 12.859 8.789 1 96 71 SER B C 1
ATOM 1520 O O . SER B 1 71 ? -9.227 13.852 8.414 1 96 71 SER B O 1
ATOM 1522 N N . PHE B 1 72 ? -9.273 11.688 8.891 1 97.19 72 PHE B N 1
ATOM 1523 C CA . PHE B 1 72 ? -7.953 11.438 8.312 1 97.19 72 PHE B CA 1
ATOM 1524 C C . PHE B 1 72 ? -7.898 10.07 7.645 1 97.19 72 PHE B C 1
ATOM 1526 O O . PHE B 1 72 ? -8.75 9.219 7.902 1 97.19 72 PHE B O 1
ATOM 1533 N N . ILE B 1 73 ? -6.949 9.938 6.727 1 97.75 73 ILE B N 1
ATOM 1534 C CA . ILE B 1 73 ? -6.801 8.719 5.938 1 97.75 73 ILE B CA 1
ATOM 1535 C C . ILE B 1 73 ? -6.031 7.672 6.746 1 97.75 73 ILE B C 1
ATOM 1537 O O . ILE B 1 73 ? -4.926 7.941 7.223 1 97.75 73 ILE B O 1
ATOM 1541 N N . GLU B 1 74 ? -6.602 6.508 6.859 1 97.06 74 GLU B N 1
ATOM 1542 C CA . GLU B 1 74 ? -5.949 5.398 7.551 1 97.06 74 GLU B CA 1
ATOM 1543 C C . GLU B 1 74 ? -5.867 4.164 6.656 1 97.06 74 GLU B C 1
ATOM 1545 O O . GLU B 1 74 ? -6.793 3.879 5.895 1 97.06 74 GLU B O 1
ATOM 1550 N N . PHE B 1 75 ? -4.746 3.561 6.738 1 96.5 75 PHE B N 1
ATOM 1551 C CA . PHE B 1 75 ? -4.633 2.24 6.129 1 96.5 75 PHE B CA 1
ATOM 1552 C C . PHE B 1 75 ? -4.793 1.145 7.172 1 96.5 75 PHE B C 1
ATOM 1554 O O . PHE B 1 75 ? -4.004 1.061 8.117 1 96.5 75 PHE B O 1
ATOM 1561 N N . LYS B 1 76 ? -5.773 0.356 6.965 1 94.5 76 LYS B N 1
ATOM 1562 C CA . LYS B 1 76 ? -6.062 -0.745 7.879 1 94.5 76 LYS B CA 1
ATOM 1563 C C . LYS B 1 76 ? -6.715 -1.912 7.145 1 94.5 76 LYS B C 1
ATOM 1565 O O . LYS B 1 76 ? -7.492 -1.708 6.211 1 94.5 76 LYS B O 1
ATOM 1570 N N . GLU B 1 77 ? -6.316 -3.025 7.559 1 94.75 77 GLU B N 1
ATOM 1571 C CA . GLU B 1 77 ? -6.938 -4.246 7.055 1 94.75 77 GLU B CA 1
ATOM 1572 C C . GLU B 1 77 ? -6.867 -4.309 5.531 1 94.75 77 GLU B C 1
ATOM 1574 O O . GLU B 1 77 ? -7.859 -4.629 4.871 1 94.75 77 GLU B O 1
ATOM 1579 N N . GLY B 1 78 ? -5.824 -3.803 4.988 1 95.88 78 GLY B N 1
ATOM 1580 C CA . GLY B 1 78 ? -5.551 -3.939 3.564 1 95.88 78 GLY B CA 1
ATOM 1581 C C . GLY B 1 78 ? -6.242 -2.885 2.723 1 95.88 78 GLY B C 1
ATOM 1582 O O . GLY B 1 78 ? -6.391 -3.051 1.51 1 95.88 78 GLY B O 1
ATOM 1583 N N . ALA B 1 79 ? -6.672 -1.813 3.355 1 97.31 79 ALA B N 1
ATOM 1584 C CA . ALA B 1 79 ? -7.379 -0.779 2.605 1 97.31 79 ALA B CA 1
ATOM 1585 C C . ALA B 1 79 ? -7.184 0.593 3.244 1 97.31 79 ALA B C 1
ATOM 1587 O O . ALA B 1 79 ? -6.859 0.691 4.43 1 97.31 79 ALA B O 1
ATOM 1588 N N . PHE B 1 80 ? -7.371 1.602 2.418 1 98 80 PHE B N 1
ATOM 1589 C CA . PHE B 1 80 ? -7.434 2.973 2.912 1 98 80 PHE B CA 1
ATOM 1590 C C . PHE B 1 80 ? -8.867 3.352 3.273 1 98 80 PHE B C 1
ATOM 1592 O O . PHE B 1 80 ? -9.773 3.207 2.455 1 98 80 PHE B O 1
ATOM 1599 N N . TYR B 1 81 ? -8.992 3.93 4.484 1 98.12 81 TYR B N 1
ATOM 1600 C CA . TYR B 1 81 ? -10.312 4.27 5 1 98.12 81 TYR B CA 1
ATOM 1601 C C . TYR B 1 81 ? -10.375 5.734 5.418 1 98.12 81 TYR B C 1
ATOM 1603 O O . TYR B 1 81 ? -9.344 6.359 5.668 1 98.12 81 TYR B O 1
ATOM 1611 N N . ILE B 1 82 ? -11.602 6.148 5.457 1 96.94 82 ILE B N 1
ATOM 1612 C CA . ILE B 1 82 ? -11.977 7.426 6.043 1 96.94 82 ILE B CA 1
ATOM 1613 C C . ILE B 1 82 ? -13.211 7.242 6.934 1 96.94 82 ILE B C 1
ATOM 1615 O O . ILE B 1 82 ? -14.125 6.496 6.586 1 96.94 82 ILE B O 1
ATOM 1619 N N . THR B 1 83 ? -13.258 7.926 8.039 1 96 83 THR B N 1
ATOM 1620 C CA . THR B 1 83 ? -14.391 7.828 8.953 1 96 83 THR B CA 1
ATOM 1621 C C . THR B 1 83 ? -15.078 9.18 9.109 1 96 83 THR B C 1
ATOM 1623 O O . THR B 1 83 ? -14.477 10.133 9.617 1 96 83 THR B O 1
ATOM 1626 N N . PHE B 1 84 ? -16.312 9.266 8.594 1 93.19 84 PHE B N 1
ATOM 1627 C CA . PHE B 1 84 ? -17.172 10.422 8.812 1 93.19 84 PHE B CA 1
ATOM 1628 C C . PHE B 1 84 ? -18.406 10.031 9.617 1 93.19 84 PHE B C 1
ATOM 1630 O O . PHE B 1 84 ? -19.078 9.039 9.312 1 93.19 84 PHE B O 1
ATOM 1637 N N . SER B 1 85 ? -18.766 10.773 10.688 1 91.81 85 SER B N 1
ATOM 1638 C CA . SER B 1 85 ? -19.953 10.555 11.5 1 91.81 85 SER B CA 1
ATOM 1639 C C . SER B 1 85 ? -20.031 9.109 11.992 1 91.81 85 SER B C 1
ATOM 1641 O O . SER B 1 85 ? -21.062 8.453 11.852 1 91.81 85 SER B O 1
ATOM 1643 N N . ASN B 1 86 ? -18.859 8.477 12.336 1 92 86 ASN B N 1
ATOM 1644 C CA . ASN B 1 86 ? -18.719 7.145 12.914 1 92 86 ASN B CA 1
ATOM 1645 C C . ASN B 1 86 ? -18.938 6.055 11.867 1 92 86 ASN B C 1
ATOM 1647 O O . ASN B 1 86 ? -19.203 4.898 12.219 1 92 86 ASN B O 1
ATOM 1651 N N . VAL B 1 87 ? -19.031 6.52 10.68 1 95.44 87 VAL B N 1
ATOM 1652 C CA . VAL B 1 87 ? -19.125 5.543 9.594 1 95.44 87 VAL B CA 1
ATOM 1653 C C . VAL B 1 87 ? -17.781 5.465 8.867 1 95.44 87 VAL B C 1
ATOM 1655 O O . VAL B 1 87 ? -17.297 6.469 8.336 1 95.44 87 VAL B O 1
ATOM 1658 N N . THR B 1 88 ? -17.219 4.316 8.875 1 97 88 THR B N 1
ATOM 1659 C CA . THR B 1 88 ? -15.953 4.086 8.188 1 97 88 THR B CA 1
ATOM 1660 C C . THR B 1 88 ? -16.188 3.594 6.762 1 97 88 THR B C 1
ATOM 1662 O O . THR B 1 88 ? -16.922 2.623 6.547 1 97 88 THR B O 1
ATOM 1665 N N . GLU B 1 89 ? -15.633 4.32 5.824 1 96.56 89 GLU B N 1
ATOM 1666 C CA . GLU B 1 89 ? -15.773 3.98 4.414 1 96.56 89 GLU B CA 1
ATOM 1667 C C . GLU B 1 89 ? -14.422 3.926 3.717 1 96.56 89 GLU B C 1
ATOM 1669 O O . GLU B 1 89 ? -13.453 4.527 4.184 1 96.56 89 GLU B O 1
ATOM 1674 N N . LEU B 1 90 ? -14.445 3.219 2.584 1 97.56 90 LEU B N 1
ATOM 1675 C CA . LEU B 1 90 ? -13.258 3.217 1.738 1 97.56 90 LEU B CA 1
ATOM 1676 C C . LEU B 1 90 ? -13.039 4.586 1.104 1 97.56 90 LEU B C 1
ATOM 1678 O O . LEU B 1 90 ? -14 5.301 0.814 1 97.56 90 LEU B O 1
ATOM 1682 N N . ILE B 1 91 ? -11.797 4.859 0.841 1 97.31 91 ILE B N 1
ATOM 1683 C CA . ILE B 1 91 ? -11.461 6.152 0.26 1 97.31 91 ILE B CA 1
ATOM 1684 C C . ILE B 1 91 ? -12.117 6.289 -1.113 1 97.31 91 ILE B C 1
ATOM 1686 O O . ILE B 1 91 ? -12.523 7.383 -1.509 1 97.31 91 ILE B O 1
ATOM 1690 N N . SER B 1 92 ? -12.234 5.227 -1.814 1 95.75 92 SER B N 1
ATOM 1691 C CA . SER B 1 92 ? -12.781 5.242 -3.168 1 95.75 92 SER B CA 1
ATOM 1692 C C . SER B 1 92 ? -14.219 5.738 -3.18 1 95.75 92 SER B C 1
ATOM 1694 O O . SER B 1 92 ? -14.734 6.145 -4.227 1 95.75 92 SER B O 1
ATOM 1696 N N . GLU B 1 93 ? -14.844 5.746 -2.086 1 94.94 93 GLU B N 1
ATOM 1697 C CA . GLU B 1 93 ? -16.234 6.168 -1.984 1 94.94 93 GLU B CA 1
ATOM 1698 C C . GLU B 1 93 ? -16.344 7.66 -1.678 1 94.94 93 GLU B C 1
ATOM 1700 O O . GLU B 1 93 ? -17.438 8.227 -1.687 1 94.94 93 GLU B O 1
ATOM 1705 N N . ASN B 1 94 ? -15.227 8.312 -1.389 1 92.38 94 ASN B N 1
ATOM 1706 C CA . ASN B 1 94 ? -15.281 9.672 -0.87 1 92.38 94 ASN B CA 1
ATOM 1707 C C . ASN B 1 94 ? -14.297 10.586 -1.591 1 92.38 94 ASN B C 1
ATOM 1709 O O . ASN B 1 94 ? -14.297 11.805 -1.37 1 92.38 94 ASN B O 1
ATOM 1713 N N . ASP B 1 95 ? -13.461 10.086 -2.453 1 88.19 95 ASP B N 1
ATOM 1714 C CA . ASP B 1 95 ? -12.328 10.82 -3.004 1 88.19 95 ASP B CA 1
ATOM 1715 C C . ASP B 1 95 ? -12.789 12.07 -3.742 1 88.19 95 ASP B C 1
ATOM 1717 O O . ASP B 1 95 ? -12.086 13.086 -3.768 1 88.19 95 ASP B O 1
ATOM 1721 N N . ASP B 1 96 ? -13.977 12.086 -4.262 1 93.69 96 ASP B N 1
ATOM 1722 C CA . ASP B 1 96 ? -14.422 13.172 -5.125 1 93.69 96 ASP B CA 1
ATOM 1723 C C . ASP B 1 96 ? -15.062 14.297 -4.305 1 93.69 96 ASP B C 1
ATOM 1725 O O . ASP B 1 96 ? -15.477 15.32 -4.855 1 93.69 96 ASP B O 1
ATOM 1729 N N . ILE B 1 97 ? -15.102 14.164 -3.02 1 96.19 97 ILE B N 1
ATOM 1730 C CA . ILE B 1 97 ? -15.789 15.188 -2.25 1 96.19 97 ILE B CA 1
ATOM 1731 C C . ILE B 1 97 ? -14.906 15.641 -1.088 1 96.19 97 ILE B C 1
ATOM 1733 O O . ILE B 1 97 ? -15.359 16.375 -0.201 1 96.19 97 ILE B O 1
ATOM 1737 N N . ILE B 1 98 ? -13.672 15.125 -1.024 1 97.5 98 ILE B N 1
ATOM 1738 C CA . ILE B 1 98 ? -12.844 15.484 0.124 1 97.5 98 ILE B CA 1
ATOM 1739 C C . ILE B 1 98 ? -11.703 16.391 -0.325 1 97.5 98 ILE B C 1
ATOM 1741 O O . ILE B 1 98 ? -11.234 16.297 -1.463 1 97.5 98 ILE B O 1
ATOM 1745 N N . GLU B 1 99 ? -11.297 17.266 0.568 1 97.69 99 GLU B N 1
ATOM 1746 C CA . GLU B 1 99 ? -10.125 18.125 0.358 1 97.69 99 GLU B CA 1
ATOM 1747 C C . GLU B 1 99 ? -9.125 17.969 1.499 1 97.69 99 GLU B C 1
ATOM 1749 O O . GLU B 1 99 ? -9.516 17.828 2.66 1 97.69 99 GLU B O 1
ATOM 1754 N N . ILE B 1 100 ? -7.891 17.984 1.158 1 97.94 100 ILE B N 1
ATOM 1755 C CA . ILE B 1 100 ? -6.832 17.875 2.154 1 97.94 100 ILE B CA 1
ATOM 1756 C C . ILE B 1 100 ? -6.672 19.203 2.889 1 97.94 100 ILE B C 1
ATOM 1758 O O . ILE B 1 100 ? -6.547 20.25 2.262 1 97.94 100 ILE B O 1
ATOM 1762 N N . ILE B 1 101 ? -6.652 19.125 4.203 1 97.12 101 ILE B N 1
ATOM 1763 C CA . ILE B 1 101 ? -6.488 20.359 4.965 1 97.12 101 ILE B CA 1
ATOM 1764 C C . ILE B 1 101 ? -5.266 20.25 5.871 1 97.12 101 ILE B C 1
ATOM 1766 O O . ILE B 1 101 ? -4.98 21.156 6.648 1 97.12 101 ILE B O 1
ATOM 1770 N N . GLY B 1 102 ? -4.543 19.234 5.902 1 96.94 102 GLY B N 1
ATOM 1771 C CA . GLY B 1 102 ? -3.352 18.984 6.707 1 96.94 102 GLY B CA 1
ATOM 1772 C C . GLY B 1 102 ? -3.002 17.516 6.832 1 96.94 102 GLY B C 1
ATOM 1773 O O . GLY B 1 102 ? -3.406 16.703 5.996 1 96.94 102 GLY B O 1
ATOM 1774 N N . ASN B 1 103 ? -2.133 17.25 7.723 1 97.31 103 ASN B N 1
ATOM 1775 C CA . ASN B 1 103 ? -1.818 15.867 8.07 1 97.31 103 ASN B CA 1
ATOM 1776 C C . ASN B 1 103 ? -1.652 15.688 9.578 1 97.31 103 ASN B C 1
ATOM 1778 O O . ASN B 1 103 ? -1.507 16.672 10.305 1 97.31 103 ASN B O 1
ATOM 1782 N N . ILE B 1 104 ? -1.663 14.445 10.039 1 96.5 104 ILE B N 1
ATOM 1783 C CA . ILE B 1 104 ? -1.784 14.133 11.461 1 96.5 104 ILE B CA 1
ATOM 1784 C C . ILE B 1 104 ? -0.452 14.391 12.164 1 96.5 104 ILE B C 1
ATOM 1786 O O . ILE B 1 104 ? -0.371 14.344 13.391 1 96.5 104 ILE B O 1
ATOM 1790 N N . PHE B 1 105 ? 0.507 14.695 11.461 1 96.12 105 PHE B N 1
ATOM 1791 C CA . PHE B 1 105 ? 1.817 14.93 12.062 1 96.12 105 PHE B CA 1
ATOM 1792 C C . PHE B 1 105 ? 2.092 16.422 12.203 1 96.12 105 PHE B C 1
ATOM 1794 O O . PHE B 1 105 ? 2.516 16.875 13.266 1 96.12 105 PHE B O 1
ATOM 1801 N N . GLU B 1 106 ? 1.818 17.141 11.141 1 95.81 106 GLU B N 1
ATOM 1802 C CA . GLU B 1 106 ? 2.139 18.562 11.125 1 95.81 106 GLU B CA 1
ATOM 1803 C C . GLU B 1 106 ? 0.964 19.406 11.625 1 95.81 106 GLU B C 1
ATOM 1805 O O . GLU B 1 106 ? 1.141 20.562 12.016 1 95.81 106 GLU B O 1
ATOM 1810 N N . ASN B 1 107 ? -0.242 18.859 11.578 1 95.38 107 ASN B N 1
ATOM 1811 C CA . ASN B 1 107 ? -1.448 19.625 11.898 1 95.38 107 ASN B CA 1
ATOM 1812 C C . ASN B 1 107 ? -2.312 18.891 12.93 1 95.38 107 ASN B C 1
ATOM 1814 O O . ASN B 1 107 ? -3.523 18.766 12.742 1 95.38 107 ASN B O 1
ATOM 1818 N N . GLU B 1 108 ? -1.753 18.312 13.898 1 88.31 108 GLU B N 1
ATOM 1819 C CA . GLU B 1 108 ? -2.449 17.531 14.922 1 88.31 108 GLU B CA 1
ATOM 1820 C C . GLU B 1 108 ? -3.625 18.312 15.5 1 88.31 108 GLU B C 1
ATOM 1822 O O . GLU B 1 108 ? -4.652 17.734 15.859 1 88.31 108 GLU B O 1
ATOM 1827 N N . GLU B 1 109 ? -3.561 19.562 15.617 1 88.19 109 GLU B N 1
ATOM 1828 C CA . GLU B 1 109 ? -4.578 20.422 16.203 1 88.19 109 GLU B CA 1
ATOM 1829 C C . GLU B 1 109 ? -5.883 20.359 15.422 1 88.19 109 GLU B C 1
ATOM 1831 O O . GLU B 1 109 ? -6.953 20.641 15.961 1 88.19 109 GLU B O 1
ATOM 1836 N N . LEU B 1 110 ? -5.777 20.016 14.18 1 88.69 110 LEU B N 1
ATOM 1837 C CA . LEU B 1 110 ? -6.961 19.922 13.328 1 88.69 110 LEU B CA 1
ATOM 1838 C C . LEU B 1 110 ? -7.832 18.734 13.734 1 88.69 110 LEU B C 1
ATOM 1840 O O . LEU B 1 110 ? -9.016 18.703 13.406 1 88.69 110 LEU B O 1
ATOM 1844 N N . LEU B 1 111 ? -7.246 17.75 14.328 1 82.38 111 LEU B N 1
ATOM 1845 C CA . LEU B 1 111 ? -8 16.578 14.75 1 82.38 111 LEU B CA 1
ATOM 1846 C C . LEU B 1 111 ? -8.82 16.875 16 1 82.38 111 LEU B C 1
ATOM 1848 O O . LEU B 1 111 ? -9.797 16.188 16.297 1 82.38 111 LEU B O 1
ATOM 1852 N N . GLU B 1 112 ? -8.383 17.75 16.828 1 73.94 112 GLU B N 1
ATOM 1853 C CA . GLU B 1 112 ? -9.109 18.125 18.031 1 73.94 112 GLU B CA 1
ATOM 1854 C C . GLU B 1 112 ? -10.508 18.641 17.703 1 73.94 112 GLU B C 1
ATOM 1856 O O . GLU B 1 112 ? -11.438 18.469 18.484 1 73.94 112 GLU B O 1
ATOM 1861 N N . VAL B 1 113 ? -10.664 19.125 16.469 1 64.88 113 VAL B N 1
ATOM 1862 C CA . VAL B 1 113 ? -12 19.578 16.109 1 64.88 113 VAL B CA 1
ATOM 1863 C C . VAL B 1 113 ? -12.883 18.375 15.766 1 64.88 113 VAL B C 1
ATOM 1865 O O . VAL B 1 113 ? -14.109 18.469 15.781 1 64.88 113 VAL B O 1
ATOM 1868 N N . MET B 1 114 ? -12.211 17.266 15.477 1 61.38 114 MET B N 1
ATOM 1869 C CA . MET B 1 114 ? -12.953 16.047 15.164 1 61.38 114 MET B CA 1
ATOM 1870 C C . MET B 1 114 ? -13.578 15.445 16.422 1 61.38 114 MET B C 1
ATOM 1872 O O . MET B 1 114 ? -14.57 14.719 16.344 1 61.38 114 MET B O 1
ATOM 1876 N N . ARG B 1 115 ? -12.906 15.891 17.625 1 52.69 115 ARG B N 1
ATOM 1877 C CA . ARG B 1 115 ? -13.422 15.398 18.906 1 52.69 115 ARG B CA 1
ATOM 1878 C C . ARG B 1 115 ? -14.602 16.234 19.375 1 52.69 115 ARG B C 1
ATOM 1880 O O . ARG B 1 115 ? -14.664 17.438 19.094 1 52.69 115 ARG B O 1
#

pLDDT: mean 94.24, std 7.4, range [52.38, 98.44]